Protein AF-A0A1G4QYX0-F1 (afdb_monomer_lite)

Structure (mmCIF, N/CA/C/O backbone):
data_AF-A0A1G4QYX0-F1
#
_entry.id   AF-A0A1G4QYX0-F1
#
loop_
_atom_site.group_PDB
_atom_site.id
_atom_site.type_symbol
_atom_site.label_atom_id
_atom_site.label_alt_id
_atom_site.label_comp_id
_atom_site.label_asym_id
_atom_site.label_entity_id
_atom_site.label_seq_id
_atom_site.pdbx_PDB_ins_code
_atom_site.Cartn_x
_atom_site.Cartn_y
_atom_site.Cartn_z
_atom_site.occupancy
_atom_site.B_iso_or_equiv
_atom_site.auth_seq_id
_atom_site.auth_comp_id
_atom_site.auth_asym_id
_atom_site.auth_atom_id
_atom_site.pdbx_PDB_model_num
ATOM 1 N N . MET A 1 1 ? -15.850 30.260 10.763 1.00 37.38 1 MET A N 1
ATOM 2 C CA . MET A 1 1 ? -16.256 28.840 10.683 1.00 37.38 1 MET A CA 1
ATOM 3 C C . MET A 1 1 ? -15.121 28.008 11.250 1.00 37.38 1 MET A C 1
ATOM 5 O O . MET A 1 1 ? -14.018 28.100 10.725 1.00 37.38 1 MET A O 1
ATOM 9 N N . ASN A 1 2 ? -15.352 27.282 12.346 1.00 34.88 2 ASN A N 1
ATOM 10 C CA . ASN A 1 2 ? -14.346 26.377 12.904 1.00 34.88 2 ASN A CA 1
ATOM 11 C C . ASN A 1 2 ? -14.120 25.237 11.905 1.00 34.88 2 ASN A C 1
ATOM 13 O O . ASN A 1 2 ? -15.070 24.538 11.560 1.00 34.88 2 ASN A O 1
ATOM 17 N N . LYS A 1 3 ? -12.886 25.075 11.412 1.00 39.69 3 LYS A N 1
ATOM 18 C CA . LYS A 1 3 ? -12.500 23.878 10.658 1.00 39.69 3 LYS A CA 1
ATOM 19 C C . LYS A 1 3 ? -12.615 22.695 11.615 1.00 39.69 3 LYS A C 1
ATOM 21 O O . LYS A 1 3 ? -11.825 22.588 12.548 1.00 39.69 3 LYS A O 1
ATOM 26 N N . VAL A 1 4 ? -13.610 21.843 11.399 1.00 47.84 4 VAL A N 1
ATOM 27 C CA . VAL A 1 4 ? -13.681 20.530 12.040 1.00 47.84 4 VAL A CA 1
ATOM 28 C C . VAL A 1 4 ? -12.397 19.781 11.663 1.00 47.84 4 VAL A C 1
ATOM 30 O O . VAL A 1 4 ? -12.060 19.697 10.480 1.00 47.84 4 VAL A O 1
ATOM 33 N N . SER A 1 5 ? -11.608 19.342 12.650 1.00 54.56 5 SER A N 1
ATOM 34 C CA . SER A 1 5 ? -10.333 18.674 12.372 1.00 54.56 5 SER A CA 1
ATOM 35 C C . SER A 1 5 ? -10.596 17.301 11.744 1.00 54.56 5 SER A C 1
ATOM 37 O O . SER A 1 5 ? -11.514 16.592 12.156 1.00 54.56 5 SER A O 1
ATOM 39 N N . LYS A 1 6 ? -9.784 16.917 10.748 1.00 58.22 6 LYS A N 1
ATOM 40 C CA . LYS A 1 6 ? -9.879 15.636 10.009 1.00 58.22 6 LYS A CA 1
ATOM 41 C C . LYS A 1 6 ? -9.956 14.417 10.925 1.00 58.22 6 LYS A C 1
ATOM 43 O O . LYS A 1 6 ? -10.624 13.441 10.622 1.00 58.22 6 LYS A O 1
ATOM 48 N N . GLU A 1 7 ? -9.293 14.525 12.072 1.00 58.84 7 GLU A N 1
ATOM 49 C CA . GLU A 1 7 ? -9.298 13.535 13.137 1.00 58.84 7 GLU A CA 1
ATOM 50 C C . GLU A 1 7 ? -10.726 13.196 13.587 1.00 58.84 7 GLU A C 1
ATOM 52 O O . GLU A 1 7 ? -10.997 12.054 13.906 1.00 58.84 7 GLU A O 1
ATOM 57 N N . SER A 1 8 ? -11.671 14.131 13.617 1.00 64.25 8 SER A N 1
ATOM 58 C CA . SER A 1 8 ? -13.025 13.862 14.137 1.00 64.25 8 SER A CA 1
ATOM 59 C C . SER A 1 8 ? -13.832 12.805 13.364 1.00 64.25 8 SER A C 1
ATOM 61 O O . SER A 1 8 ? -14.754 12.244 13.944 1.00 64.25 8 SER A O 1
ATOM 63 N N . PHE A 1 9 ? -13.470 12.500 12.111 1.00 75.19 9 PHE A N 1
ATOM 64 C CA . PHE A 1 9 ? -14.171 11.522 11.264 1.00 75.19 9 PHE A CA 1
ATOM 65 C C . PHE A 1 9 ? -13.550 10.122 11.289 1.00 75.19 9 PHE A C 1
ATOM 67 O O . PHE A 1 9 ? -14.147 9.170 10.787 1.00 75.19 9 PHE A O 1
ATOM 74 N N . ILE A 1 10 ? -12.345 9.996 11.848 1.00 82.38 10 ILE A N 1
ATOM 75 C CA . ILE A 1 10 ? -11.664 8.710 11.967 1.00 82.38 10 ILE A CA 1
ATOM 76 C C . ILE A 1 10 ? -12.076 8.089 13.289 1.00 82.38 10 ILE A C 1
ATOM 78 O O . ILE A 1 10 ? -11.813 8.649 14.360 1.00 82.38 10 ILE A O 1
ATOM 82 N N . VAL A 1 11 ? -12.745 6.948 13.184 1.00 89.69 11 VAL A N 1
ATOM 83 C CA . VAL A 1 11 ? -13.198 6.166 14.330 1.00 89.69 11 VAL A CA 1
ATOM 84 C C . VAL A 1 11 ? -12.160 5.113 14.694 1.00 89.69 11 VAL A C 1
ATOM 86 O O . VAL A 1 11 ? -11.356 4.689 13.863 1.00 89.69 11 VAL A O 1
ATOM 89 N N . GLU A 1 12 ? -12.169 4.711 15.961 1.00 93.44 12 GLU A N 1
ATOM 90 C CA . GLU A 1 12 ? -11.387 3.565 16.411 1.00 93.44 12 GLU A CA 1
ATOM 91 C C . GLU A 1 12 ? -11.871 2.304 15.669 1.00 93.44 12 GLU A C 1
ATOM 93 O O . GLU A 1 12 ? -13.084 2.093 15.568 1.00 93.44 12 GLU A O 1
ATOM 98 N N . PRO A 1 13 ? -10.964 1.493 15.095 1.00 94.88 13 PRO A N 1
ATOM 99 C CA . PRO A 1 13 ? -11.349 0.329 14.320 1.00 94.88 13 PRO A CA 1
ATOM 100 C C . PRO A 1 13 ? -11.983 -0.734 15.217 1.00 94.88 13 PRO A C 1
ATOM 102 O O . PRO A 1 13 ? -11.443 -1.084 16.266 1.00 94.88 13 PRO A O 1
ATOM 105 N N . THR A 1 14 ? -13.088 -1.305 14.749 1.00 96.81 14 THR A N 1
ATOM 106 C CA . THR A 1 14 ? -13.627 -2.574 15.247 1.00 96.81 14 THR A CA 1
ATOM 107 C C . THR A 1 14 ? -13.514 -3.633 14.157 1.00 96.81 14 THR A C 1
ATOM 109 O O . THR A 1 14 ? -13.255 -3.310 12.993 1.00 96.81 14 THR A O 1
ATOM 112 N N . ARG A 1 15 ? -13.744 -4.898 14.521 1.00 97.62 15 ARG A N 1
ATOM 113 C CA . ARG A 1 15 ? -13.796 -6.004 13.557 1.00 97.62 15 ARG A CA 1
ATOM 114 C C . ARG A 1 15 ? -14.806 -5.718 12.448 1.00 97.62 15 ARG A C 1
ATOM 116 O O . ARG A 1 15 ? -14.481 -5.818 11.275 1.00 97.62 15 ARG A O 1
ATOM 123 N N . GLU A 1 16 ? -16.003 -5.278 12.824 1.00 97.81 16 GLU A N 1
ATOM 124 C CA . GLU A 1 16 ? -17.096 -4.996 11.892 1.00 97.81 16 GLU A CA 1
ATOM 125 C C . GLU A 1 16 ? -16.729 -3.888 10.900 1.00 97.81 16 GLU A C 1
ATOM 127 O O . GLU A 1 16 ? -17.067 -3.981 9.723 1.00 97.81 16 GLU A O 1
ATOM 132 N N . ILE A 1 17 ? -16.020 -2.852 11.362 1.00 96.38 17 ILE A N 1
ATOM 133 C CA . ILE A 1 17 ? -15.578 -1.743 10.510 1.00 96.38 17 ILE A CA 1
ATOM 134 C C . ILE A 1 17 ? -14.509 -2.217 9.524 1.00 96.38 17 ILE A C 1
ATOM 136 O O . ILE A 1 17 ? -14.618 -1.940 8.330 1.00 96.38 17 ILE A O 1
ATOM 140 N N . ILE A 1 18 ? -13.481 -2.921 10.005 1.00 97.75 18 ILE A N 1
ATOM 141 C CA . ILE A 1 18 ? -12.396 -3.415 9.147 1.00 97.75 18 ILE A CA 1
ATOM 142 C C . ILE A 1 18 ? -12.955 -4.389 8.099 1.00 97.75 18 ILE A C 1
ATOM 144 O O . ILE A 1 18 ? -12.701 -4.208 6.906 1.00 97.75 18 ILE A O 1
ATOM 148 N N . ASP A 1 19 ? -13.771 -5.357 8.526 1.00 98.25 19 ASP A N 1
ATOM 149 C CA . ASP A 1 19 ? -14.379 -6.361 7.648 1.00 98.25 19 ASP A CA 1
ATOM 150 C C . ASP A 1 19 ? -15.262 -5.717 6.571 1.00 98.25 19 ASP A C 1
ATOM 152 O O . ASP A 1 19 ? -15.208 -6.121 5.407 1.00 98.25 19 ASP A O 1
ATOM 156 N N . ASP A 1 20 ? -16.052 -4.693 6.920 1.00 97.38 20 ASP A N 1
ATOM 157 C CA . ASP A 1 20 ? -16.884 -3.983 5.944 1.00 97.38 20 ASP A CA 1
ATOM 158 C C . ASP A 1 20 ? -16.040 -3.295 4.865 1.00 97.38 20 ASP A C 1
ATOM 160 O O . ASP A 1 20 ? -16.322 -3.443 3.673 1.00 97.38 20 ASP A O 1
ATOM 164 N N . TYR A 1 21 ? -14.975 -2.590 5.248 1.00 97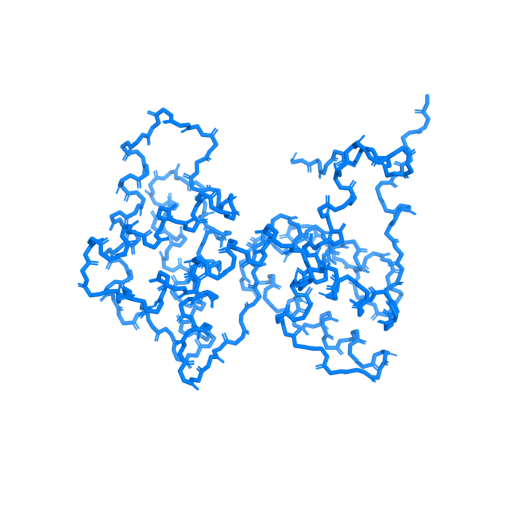.06 21 TYR A N 1
ATOM 165 C CA . TYR A 1 21 ? -14.096 -1.926 4.284 1.00 97.06 21 TYR A CA 1
ATOM 166 C C . TYR A 1 21 ? -13.339 -2.914 3.394 1.00 97.06 21 TYR A C 1
ATOM 168 O O . TYR A 1 21 ? -13.217 -2.661 2.192 1.00 97.06 21 TYR A O 1
ATOM 176 N N . ILE A 1 22 ? -12.870 -4.039 3.944 1.00 97.31 22 ILE A N 1
ATOM 177 C CA . ILE A 1 22 ? -12.244 -5.115 3.158 1.00 97.31 22 ILE A CA 1
ATOM 178 C C . ILE A 1 22 ? -13.250 -5.671 2.151 1.00 97.31 22 ILE A C 1
ATOM 180 O O . ILE A 1 22 ? -12.970 -5.722 0.952 1.00 97.31 22 ILE A O 1
ATOM 184 N N . ARG A 1 23 ? -14.456 -6.013 2.611 1.00 97.38 23 ARG A N 1
ATOM 185 C CA . ARG A 1 23 ? -15.530 -6.530 1.759 1.00 97.38 23 ARG A CA 1
ATOM 186 C C . ARG A 1 23 ? -15.886 -5.544 0.646 1.00 97.38 23 ARG A C 1
ATOM 188 O O . ARG A 1 23 ? -15.970 -5.933 -0.515 1.00 97.38 23 ARG A O 1
ATOM 195 N N . ARG A 1 24 ? -16.044 -4.257 0.968 1.00 95.69 24 ARG A N 1
ATOM 196 C CA . ARG A 1 24 ? -16.341 -3.192 -0.009 1.00 95.69 24 ARG A CA 1
ATOM 197 C C . ARG A 1 24 ? -15.196 -2.942 -0.980 1.00 95.69 24 ARG A C 1
ATOM 199 O O . ARG A 1 24 ? -15.456 -2.516 -2.100 1.00 95.69 24 ARG A O 1
ATOM 206 N N . PHE A 1 25 ? -13.949 -3.160 -0.572 1.00 94.69 25 PHE A N 1
ATOM 207 C CA . PHE A 1 25 ? -12.814 -3.147 -1.490 1.00 94.69 25 PHE A CA 1
ATOM 208 C C . PHE A 1 25 ? -12.908 -4.319 -2.473 1.00 94.69 25 PHE A C 1
ATOM 210 O O . PHE A 1 25 ? -12.796 -4.116 -3.680 1.00 94.69 25 PHE A O 1
ATOM 217 N N . ASP A 1 26 ? -13.159 -5.527 -1.969 1.00 93.12 26 ASP A N 1
ATOM 218 C CA . ASP A 1 26 ? -13.197 -6.742 -2.785 1.00 93.12 26 ASP A CA 1
ATOM 219 C C . ASP A 1 26 ? -14.410 -6.781 -3.732 1.00 93.12 26 ASP A C 1
ATOM 221 O O . ASP A 1 26 ? -14.316 -7.306 -4.846 1.00 93.12 26 ASP A O 1
ATOM 225 N N . GLU A 1 27 ? -15.548 -6.215 -3.327 1.00 94.75 27 GLU A N 1
ATOM 226 C CA . GLU A 1 27 ? -16.791 -6.127 -4.109 1.00 94.75 27 GLU A CA 1
ATOM 227 C C . GLU A 1 27 ? -16.802 -5.010 -5.164 1.00 94.75 27 GLU A C 1
ATOM 229 O O . GLU A 1 27 ? -17.606 -5.066 -6.097 1.00 94.75 27 GLU A O 1
ATOM 234 N N . ASP A 1 28 ? -15.914 -4.022 -5.057 1.00 93.12 28 ASP A N 1
ATOM 235 C CA . ASP A 1 28 ? -15.842 -2.895 -5.986 1.00 93.12 28 ASP A CA 1
ATOM 236 C C . ASP A 1 28 ? -15.341 -3.361 -7.362 1.00 93.12 28 ASP A C 1
ATOM 238 O O . ASP A 1 28 ? -14.180 -3.736 -7.546 1.00 93.12 28 ASP A O 1
ATOM 242 N N . SER A 1 29 ? -16.239 -3.356 -8.349 1.00 90.69 29 SER A N 1
ATOM 243 C CA . SER A 1 29 ? -15.955 -3.886 -9.684 1.00 90.69 29 SER A CA 1
ATOM 244 C C . SER A 1 29 ? -14.861 -3.120 -10.426 1.00 90.69 29 SER A C 1
ATOM 246 O O . SER A 1 29 ? -14.147 -3.725 -11.227 1.00 90.69 29 SER A O 1
ATOM 248 N N . GLU A 1 30 ? -14.722 -1.813 -10.183 1.00 88.12 30 GLU A N 1
ATOM 249 C CA . GLU A 1 30 ? -13.686 -1.004 -10.832 1.00 88.12 30 GLU A CA 1
ATOM 250 C C . GLU A 1 30 ? -12.317 -1.309 -10.224 1.00 88.12 30 GLU A C 1
ATOM 252 O O . GLU A 1 30 ? -11.366 -1.594 -10.956 1.00 88.12 30 GLU A O 1
ATOM 257 N N . ILE A 1 31 ? -12.238 -1.345 -8.888 1.00 89.31 31 ILE A N 1
ATOM 258 C CA . ILE A 1 31 ? -11.015 -1.736 -8.172 1.00 89.31 31 ILE A CA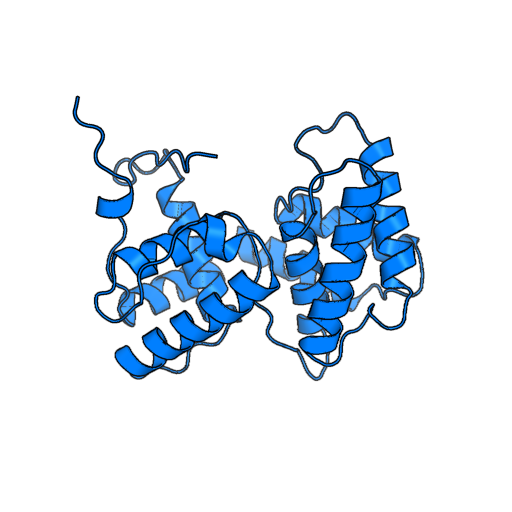 1
ATOM 259 C C . ILE A 1 31 ? -10.597 -3.148 -8.577 1.00 89.31 31 ILE A C 1
ATOM 261 O O . ILE A 1 31 ? -9.428 -3.380 -8.888 1.00 89.31 31 ILE A O 1
ATOM 265 N N . ARG A 1 32 ? -11.545 -4.090 -8.617 1.00 90.31 32 ARG A N 1
ATOM 266 C CA . ARG A 1 32 ? -11.274 -5.478 -9.000 1.00 90.31 32 ARG A CA 1
ATOM 267 C C . ARG A 1 32 ? -10.715 -5.574 -10.416 1.00 90.31 32 ARG A C 1
ATOM 269 O O . ARG A 1 32 ? -9.715 -6.256 -10.620 1.00 90.31 32 ARG A O 1
ATOM 276 N N . ALA A 1 33 ? -11.307 -4.863 -11.377 1.00 89.94 33 ALA A N 1
ATOM 277 C CA . ALA A 1 33 ? -10.817 -4.847 -12.753 1.00 89.94 33 ALA A CA 1
ATOM 278 C C . ALA A 1 33 ? -9.377 -4.310 -12.850 1.00 89.94 33 ALA A C 1
ATOM 280 O O . ALA A 1 33 ? -8.559 -4.873 -13.582 1.00 89.94 33 ALA A O 1
ATOM 281 N N . ASP A 1 34 ? -9.050 -3.262 -12.090 1.00 90.31 34 ASP A N 1
ATOM 282 C CA . ASP A 1 34 ? -7.695 -2.708 -12.038 1.00 90.31 34 ASP A CA 1
ATOM 283 C C . ASP A 1 34 ? -6.700 -3.672 -11.368 1.00 90.31 34 ASP A C 1
ATOM 285 O O . ASP A 1 34 ? -5.607 -3.890 -11.900 1.00 90.31 34 ASP A O 1
ATOM 289 N N . VAL A 1 35 ? -7.077 -4.299 -10.247 1.00 90.31 35 VAL A N 1
ATOM 290 C CA . VAL A 1 35 ? -6.268 -5.322 -9.557 1.00 90.31 35 VAL A CA 1
ATOM 291 C C . VAL A 1 35 ? -5.995 -6.515 -10.472 1.00 90.31 35 VAL A C 1
ATOM 293 O O . VAL A 1 35 ? -4.842 -6.927 -10.612 1.00 90.31 35 VAL A O 1
ATOM 296 N N . ASP A 1 36 ? -7.019 -7.046 -11.137 1.00 91.00 36 ASP A N 1
ATOM 297 C CA . ASP A 1 36 ? -6.887 -8.198 -12.033 1.00 91.00 36 ASP A CA 1
ATOM 298 C C . ASP A 1 36 ? -6.015 -7.868 -13.249 1.00 91.00 36 ASP A C 1
ATOM 300 O O . ASP A 1 36 ? -5.173 -8.675 -13.657 1.00 91.00 36 ASP A O 1
ATOM 304 N N . ALA A 1 37 ? -6.157 -6.662 -13.809 1.00 91.62 37 ALA A N 1
ATOM 305 C CA . ALA A 1 37 ? -5.307 -6.196 -14.898 1.00 91.62 37 ALA A CA 1
ATOM 306 C C . ALA A 1 37 ? -3.833 -6.113 -14.472 1.00 91.62 37 ALA A C 1
ATOM 308 O O . ALA A 1 37 ? -2.958 -6.577 -15.211 1.00 91.62 37 ALA A O 1
ATOM 309 N N . VAL A 1 38 ? -3.550 -5.570 -13.282 1.00 91.56 38 VAL A N 1
ATOM 310 C CA . VAL A 1 38 ? -2.184 -5.514 -12.743 1.00 91.56 38 VAL A CA 1
ATOM 311 C C . VAL A 1 38 ? -1.643 -6.916 -12.486 1.00 91.56 38 VAL A C 1
ATOM 313 O O . VAL A 1 38 ? -0.574 -7.239 -13.002 1.00 91.56 38 VAL A O 1
ATOM 316 N N . LYS A 1 39 ? -2.383 -7.783 -11.786 1.00 92.00 39 LYS A N 1
ATOM 317 C CA . LYS A 1 39 ? -1.967 -9.174 -11.539 1.00 92.00 39 LYS A CA 1
ATOM 318 C C . LYS A 1 39 ? -1.629 -9.897 -12.837 1.00 92.00 39 LYS A C 1
ATOM 320 O O . LYS A 1 39 ? -0.549 -10.471 -12.951 1.00 92.00 39 LYS A O 1
ATOM 325 N N . LYS A 1 40 ? -2.495 -9.798 -13.849 1.00 93.81 40 LYS A N 1
ATOM 326 C CA . LYS A 1 40 ? -2.272 -10.427 -15.157 1.00 93.81 40 LYS A CA 1
ATOM 327 C C . LYS A 1 40 ? -0.991 -9.930 -15.825 1.00 93.81 40 LYS A C 1
ATOM 329 O O . LYS A 1 40 ? -0.240 -10.729 -16.379 1.00 93.81 40 LYS A O 1
ATOM 334 N N . VAL A 1 41 ? -0.717 -8.628 -15.766 1.00 92.69 41 VAL A N 1
ATOM 335 C CA . VAL A 1 41 ? 0.518 -8.040 -16.307 1.00 92.69 41 VAL A CA 1
ATOM 336 C C . VAL A 1 41 ? 1.747 -8.545 -15.547 1.00 92.69 41 VAL A C 1
ATOM 338 O O . VAL A 1 41 ? 2.717 -8.961 -16.178 1.00 92.69 41 VAL A O 1
ATOM 341 N N . PHE A 1 42 ? 1.703 -8.577 -14.215 1.00 89.81 42 PHE A N 1
ATOM 342 C CA . PHE A 1 42 ? 2.825 -9.044 -13.395 1.00 89.81 42 PHE A CA 1
ATOM 343 C C . PHE A 1 42 ? 3.079 -10.555 -13.514 1.00 89.81 42 PHE A C 1
ATOM 345 O O . PHE A 1 42 ? 4.231 -10.963 -13.424 1.00 89.81 42 PHE A O 1
ATOM 352 N N . GLN A 1 43 ? 2.046 -11.356 -13.792 1.00 91.06 43 GLN A N 1
ATOM 353 C CA . GLN A 1 43 ? 2.165 -12.786 -14.108 1.00 91.06 43 GLN A CA 1
ATOM 354 C C . GLN A 1 43 ? 2.711 -13.048 -15.518 1.00 91.06 43 GLN A C 1
ATOM 356 O O . GLN A 1 43 ? 3.414 -14.029 -15.737 1.00 91.06 43 GLN A O 1
ATOM 361 N N . THR A 1 44 ? 2.353 -12.205 -16.491 1.00 92.81 44 THR A N 1
ATOM 362 C CA . THR A 1 44 ? 2.697 -12.431 -17.908 1.00 92.81 44 THR A CA 1
ATOM 363 C C . THR A 1 44 ? 4.133 -12.030 -18.222 1.00 92.81 44 THR A C 1
ATOM 365 O O . THR A 1 44 ? 4.803 -12.676 -19.023 1.00 92.81 44 THR A O 1
ATOM 368 N N . PHE A 1 45 ? 4.588 -10.927 -17.635 1.00 87.06 45 PHE A N 1
ATOM 369 C CA . PHE A 1 45 ? 5.870 -10.320 -17.960 1.00 87.06 45 PHE A CA 1
ATOM 370 C C . PHE A 1 45 ? 6.856 -10.561 -16.819 1.00 87.06 45 PHE A C 1
ATOM 372 O O . PHE A 1 45 ? 6.518 -10.383 -15.654 1.00 87.06 45 PHE A O 1
ATOM 379 N N . ASP A 1 46 ? 8.089 -10.939 -17.130 1.00 82.31 46 ASP A N 1
ATOM 380 C CA . ASP A 1 46 ? 9.169 -11.073 -16.145 1.00 82.31 46 ASP A CA 1
ATOM 381 C C . ASP A 1 46 ? 9.938 -9.743 -15.974 1.00 82.31 46 ASP A C 1
ATOM 383 O O . ASP A 1 46 ? 9.534 -8.707 -16.503 1.00 82.31 46 ASP A O 1
ATOM 387 N N . ASN A 1 47 ? 11.033 -9.747 -15.211 1.00 77.00 47 ASN A N 1
ATOM 388 C CA . ASN A 1 47 ? 11.942 -8.598 -15.104 1.00 77.00 47 ASN A CA 1
ATOM 389 C C . ASN A 1 47 ? 13.240 -8.810 -15.922 1.00 77.00 47 ASN A C 1
ATOM 391 O O . ASN A 1 47 ? 14.265 -8.195 -15.634 1.00 77.00 47 ASN A O 1
ATOM 395 N N . THR A 1 48 ? 13.239 -9.682 -16.941 1.00 77.06 48 THR A N 1
ATOM 396 C CA . THR A 1 48 ? 14.469 -10.021 -17.693 1.00 77.06 48 THR A CA 1
ATOM 397 C C . THR A 1 48 ? 14.724 -9.074 -18.870 1.00 77.06 48 THR A C 1
ATOM 399 O O . THR A 1 48 ? 15.877 -8.812 -19.236 1.00 77.06 48 THR A O 1
ATOM 402 N N . SER A 1 49 ? 13.668 -8.473 -19.428 1.00 78.44 49 SER A N 1
ATOM 403 C CA . SER A 1 49 ? 13.747 -7.499 -20.524 1.00 78.44 49 SER A CA 1
ATOM 404 C C . SER A 1 49 ? 13.265 -6.106 -20.106 1.00 78.44 49 SER A C 1
ATOM 406 O O . SER A 1 49 ? 12.470 -5.942 -19.180 1.00 78.44 49 SER A O 1
ATOM 408 N N . LEU A 1 50 ? 13.784 -5.076 -20.780 1.00 72.88 50 LEU A N 1
ATOM 409 C CA . LEU A 1 50 ? 13.412 -3.682 -20.506 1.00 72.88 50 LEU A CA 1
ATOM 410 C C . LEU A 1 50 ? 11.942 -3.438 -20.881 1.00 72.88 50 LEU A C 1
ATOM 412 O O . LEU A 1 50 ? 11.227 -2.729 -20.179 1.00 72.88 50 LEU A O 1
ATOM 416 N N . GLU A 1 51 ? 11.500 -4.049 -21.971 1.00 82.69 51 GLU A N 1
ATOM 417 C CA . GLU A 1 51 ? 10.155 -3.986 -22.529 1.00 82.69 51 GLU A CA 1
ATOM 418 C C . GLU A 1 51 ? 9.120 -4.524 -21.536 1.00 82.69 51 GLU A C 1
ATOM 420 O O . GLU A 1 51 ? 8.123 -3.855 -21.259 1.00 82.69 51 GLU A O 1
ATOM 425 N N . ASN A 1 52 ? 9.396 -5.683 -20.935 1.00 84.56 52 ASN A N 1
ATOM 426 C CA . ASN A 1 52 ? 8.534 -6.294 -19.924 1.00 84.56 52 ASN A CA 1
ATOM 427 C C . ASN A 1 52 ? 8.396 -5.400 -18.684 1.00 84.56 52 ASN A C 1
ATOM 429 O O . ASN A 1 52 ? 7.286 -5.156 -18.203 1.00 84.56 52 ASN A O 1
ATOM 433 N N . ILE A 1 53 ? 9.514 -4.841 -18.210 1.00 77.69 53 ILE A N 1
ATOM 434 C CA . ILE A 1 53 ? 9.517 -3.912 -17.075 1.00 77.69 53 ILE A CA 1
ATOM 435 C C . ILE A 1 53 ? 8.743 -2.634 -17.426 1.00 77.69 53 ILE A C 1
ATOM 437 O O . ILE A 1 53 ? 7.913 -2.185 -16.636 1.00 77.69 53 ILE A O 1
ATOM 441 N N . LEU A 1 54 ? 8.942 -2.069 -18.623 1.00 78.06 54 LEU A N 1
ATOM 442 C CA . LEU A 1 54 ? 8.217 -0.882 -19.094 1.00 78.06 54 LEU A CA 1
ATOM 443 C C . LEU A 1 54 ? 6.701 -1.085 -19.068 1.00 78.06 54 LEU A C 1
ATOM 445 O O . LEU A 1 54 ? 5.981 -0.204 -18.594 1.00 78.06 54 LEU A O 1
ATOM 449 N N . ILE A 1 55 ? 6.218 -2.243 -19.523 1.00 84.69 55 ILE A N 1
ATOM 450 C CA . ILE A 1 55 ? 4.788 -2.574 -19.502 1.00 84.69 55 ILE A CA 1
ATOM 451 C C . ILE A 1 55 ? 4.252 -2.568 -18.064 1.00 84.69 55 ILE A C 1
ATOM 453 O O . ILE A 1 55 ? 3.234 -1.919 -17.800 1.00 84.69 55 ILE A O 1
ATOM 457 N N . LYS A 1 56 ? 4.957 -3.216 -17.125 1.00 85.88 56 LYS A N 1
ATOM 458 C CA . LYS A 1 56 ? 4.584 -3.230 -15.699 1.00 85.88 56 LYS A CA 1
ATOM 459 C C . LYS A 1 56 ? 4.528 -1.826 -15.113 1.00 85.88 56 LYS A C 1
ATOM 461 O O . LYS A 1 56 ? 3.535 -1.467 -14.481 1.00 85.88 56 LYS A O 1
ATOM 466 N N . VAL A 1 57 ? 5.561 -1.014 -15.352 1.00 79.44 57 VAL A N 1
ATOM 467 C CA . VAL A 1 57 ? 5.627 0.354 -14.821 1.00 79.44 57 VAL A CA 1
ATOM 468 C C . VAL A 1 57 ? 4.485 1.222 -15.355 1.00 79.44 57 VAL A C 1
ATOM 470 O O . VAL A 1 57 ? 3.837 1.924 -14.576 1.00 79.44 57 VAL A O 1
ATOM 473 N N . ILE A 1 58 ? 4.202 1.159 -16.659 1.00 79.81 58 ILE A N 1
ATOM 474 C CA . ILE A 1 58 ? 3.134 1.946 -17.292 1.00 79.81 58 ILE A CA 1
ATOM 475 C C . ILE A 1 58 ? 1.766 1.560 -16.729 1.00 79.81 58 ILE A C 1
ATOM 477 O O . ILE A 1 58 ? 0.982 2.441 -16.371 1.00 79.81 58 ILE A O 1
ATOM 481 N N . ILE A 1 59 ? 1.469 0.263 -16.650 1.00 86.50 59 ILE A N 1
ATOM 482 C CA . ILE A 1 59 ? 0.192 -0.223 -16.120 1.00 86.50 59 ILE A CA 1
ATOM 483 C C . ILE A 1 59 ? 0.031 0.188 -14.655 1.00 86.50 59 ILE A C 1
ATOM 485 O O . ILE A 1 59 ? -0.990 0.776 -14.296 1.00 86.50 59 ILE A O 1
ATOM 489 N N . LEU A 1 60 ? 1.059 -0.032 -13.832 1.00 84.62 60 LEU A N 1
ATOM 490 C CA . LEU A 1 60 ? 0.994 0.266 -12.407 1.00 84.62 60 LEU A CA 1
ATOM 491 C C . LEU A 1 60 ? 0.805 1.764 -12.136 1.00 84.62 60 LEU A C 1
ATOM 493 O O . LEU A 1 60 ? -0.036 2.146 -11.321 1.00 84.62 60 LEU A O 1
ATOM 497 N N . ASN A 1 61 ? 1.546 2.621 -12.845 1.00 79.12 61 ASN A N 1
ATOM 498 C CA . ASN A 1 61 ? 1.425 4.064 -12.674 1.00 79.12 61 ASN A CA 1
ATOM 499 C C . ASN A 1 61 ? 0.042 4.587 -13.084 1.00 79.12 61 ASN A C 1
ATOM 501 O O . ASN A 1 61 ? -0.500 5.444 -12.391 1.00 79.12 61 ASN A O 1
ATOM 505 N N . ASN A 1 62 ? -0.535 4.066 -14.173 1.00 79.31 62 ASN A N 1
ATOM 506 C CA . ASN A 1 62 ? -1.847 4.508 -14.653 1.00 79.31 62 ASN A CA 1
ATOM 507 C C . ASN A 1 62 ? -3.009 4.047 -13.762 1.00 79.31 62 ASN A C 1
ATOM 509 O O . ASN A 1 62 ? -3.991 4.774 -13.658 1.00 79.31 62 ASN A O 1
ATOM 513 N N . ARG A 1 63 ? -2.924 2.864 -13.138 1.00 83.06 63 ARG A N 1
ATOM 514 C CA . ARG A 1 63 ? -4.029 2.318 -12.324 1.00 83.06 63 ARG A CA 1
ATOM 515 C C . ARG A 1 63 ? -3.986 2.741 -10.863 1.00 83.06 63 ARG A C 1
ATOM 517 O O . ARG A 1 63 ? -5.021 3.024 -10.277 1.00 83.06 63 ARG A O 1
ATOM 524 N N . PHE A 1 64 ? -2.794 2.865 -10.287 1.00 72.62 64 PHE A N 1
ATOM 525 C CA . PHE A 1 64 ? -2.645 3.142 -8.855 1.00 72.62 64 PHE A CA 1
ATOM 526 C C . PHE A 1 64 ? -2.070 4.528 -8.544 1.00 72.62 64 PHE A C 1
ATOM 528 O O . PHE A 1 64 ? -1.660 4.770 -7.408 1.00 72.62 64 PHE A O 1
ATOM 535 N N . SER A 1 65 ? -2.036 5.441 -9.528 1.00 68.00 65 SER A N 1
ATOM 536 C CA . SER A 1 65 ? -1.540 6.823 -9.382 1.00 68.00 65 SER A CA 1
ATOM 537 C C . SER A 1 65 ? -0.244 6.880 -8.576 1.00 68.00 65 SER A C 1
ATOM 539 O O . SER A 1 65 ? -0.110 7.618 -7.599 1.00 68.00 65 SER A O 1
ATOM 541 N N . ALA A 1 66 ? 0.702 6.027 -8.957 1.00 57.81 66 ALA A N 1
ATOM 542 C CA . ALA A 1 66 ? 1.850 5.659 -8.140 1.00 57.81 66 ALA A CA 1
ATOM 543 C C . ALA A 1 66 ? 2.921 6.766 -8.015 1.00 57.81 66 ALA A C 1
ATOM 545 O O . ALA A 1 66 ? 3.985 6.544 -7.445 1.00 57.81 66 ALA A O 1
ATOM 546 N N . GLY A 1 67 ? 2.627 7.975 -8.500 1.00 57.78 67 GLY A N 1
ATOM 547 C CA . GLY A 1 67 ? 3.425 9.169 -8.244 1.00 57.78 67 GLY A CA 1
ATOM 548 C C . GLY A 1 67 ? 4.685 9.288 -9.096 1.00 57.78 67 GLY A C 1
ATOM 549 O O . GLY A 1 67 ? 5.498 10.164 -8.822 1.00 57.78 67 GLY A O 1
ATOM 550 N N . LEU A 1 68 ? 4.852 8.474 -10.149 1.00 56.16 68 LEU A N 1
ATOM 551 C CA . LEU A 1 68 ? 5.954 8.681 -11.097 1.00 56.16 68 LEU A CA 1
ATOM 552 C C . LEU A 1 68 ? 5.747 9.929 -11.975 1.00 56.16 68 LEU A C 1
ATOM 554 O O . LEU A 1 68 ? 6.680 10.317 -12.672 1.00 56.16 68 LEU A O 1
ATOM 558 N N . CYS A 1 69 ? 4.562 10.565 -11.947 1.00 50.28 69 CYS A N 1
ATOM 559 C CA . CYS A 1 69 ? 4.267 11.829 -12.633 1.00 50.28 69 CYS A CA 1
ATOM 560 C C . CYS A 1 69 ? 3.009 12.537 -12.095 1.00 50.28 69 CYS A C 1
ATOM 562 O O . CYS A 1 69 ? 1.926 11.966 -12.153 1.00 50.28 69 CYS A O 1
ATOM 564 N N . ASP A 1 70 ? 3.125 13.823 -11.746 1.00 42.22 70 ASP A N 1
ATOM 565 C CA . ASP A 1 70 ? 1.986 14.760 -11.664 1.00 42.22 70 ASP A CA 1
ATOM 566 C C . ASP A 1 70 ? 1.742 15.509 -12.996 1.00 42.22 70 ASP A C 1
ATOM 568 O O . ASP A 1 70 ? 0.788 16.278 -13.117 1.00 42.22 70 ASP A O 1
ATOM 572 N N . ARG A 1 71 ? 2.597 15.328 -14.022 1.00 42.44 71 ARG A N 1
ATOM 573 C CA . ARG A 1 71 ? 2.500 16.058 -15.303 1.00 42.44 71 ARG A CA 1
ATOM 574 C C . ARG A 1 71 ? 2.684 15.149 -16.531 1.00 42.44 71 ARG A C 1
ATOM 576 O O . ARG A 1 71 ? 3.788 14.666 -16.765 1.00 42.44 71 ARG A O 1
ATOM 583 N N . PRO A 1 72 ? 1.651 14.990 -17.384 1.00 42.44 72 PRO A N 1
ATOM 584 C CA . PRO A 1 72 ? 1.703 14.200 -18.625 1.00 42.44 72 PRO A CA 1
ATOM 585 C C . PRO A 1 72 ? 2.721 14.669 -19.686 1.00 42.44 72 PRO A C 1
ATOM 587 O O . PRO A 1 72 ? 2.925 13.978 -20.686 1.00 42.44 72 PRO A O 1
ATOM 590 N N . SER A 1 73 ? 3.335 15.848 -19.522 1.00 41.09 73 SER A N 1
ATOM 591 C CA . SER A 1 73 ? 4.190 16.474 -20.538 1.00 41.09 73 SER A CA 1
ATOM 592 C C . SER A 1 73 ? 5.631 15.951 -20.579 1.00 41.09 73 SER A C 1
ATOM 594 O O . SER A 1 73 ? 6.252 16.029 -21.636 1.00 41.09 73 SER A O 1
ATOM 596 N N . ASP A 1 74 ? 6.158 15.350 -19.506 1.00 45.75 74 ASP A N 1
ATOM 597 C CA . ASP A 1 74 ? 7.555 14.884 -19.459 1.00 45.75 74 ASP A CA 1
ATOM 598 C C . ASP A 1 74 ? 7.687 13.372 -19.669 1.00 45.75 74 ASP A C 1
ATOM 600 O O . ASP A 1 74 ? 8.230 12.625 -18.853 1.00 45.75 74 ASP A O 1
ATOM 604 N N . LYS A 1 75 ? 7.265 12.913 -20.852 1.00 44.34 75 LYS A N 1
ATOM 605 C CA . LYS A 1 75 ? 7.463 11.524 -21.316 1.00 44.34 75 LYS A CA 1
ATOM 606 C C . LYS A 1 75 ? 8.933 11.072 -21.239 1.00 44.34 75 LYS A C 1
ATOM 608 O O . LYS A 1 75 ? 9.209 9.892 -21.038 1.00 44.34 75 LYS A O 1
ATOM 613 N N . LYS A 1 76 ? 9.882 12.012 -21.353 1.00 44.78 76 LYS A N 1
ATOM 614 C CA . LYS A 1 76 ? 11.330 11.770 -21.218 1.00 44.78 76 LYS A CA 1
ATOM 615 C C . LYS A 1 76 ? 11.752 11.504 -19.766 1.00 44.78 76 LYS A C 1
ATOM 617 O O . LYS A 1 76 ? 12.639 10.687 -19.540 1.00 44.78 76 LYS A O 1
ATOM 622 N N . GLY A 1 77 ? 11.103 12.149 -18.795 1.00 52.19 77 GLY A N 1
ATOM 623 C CA . GLY A 1 77 ? 11.315 11.903 -17.367 1.00 52.19 77 GLY A CA 1
ATOM 624 C C . GLY A 1 77 ? 10.853 10.503 -16.970 1.00 52.19 77 GLY A C 1
ATOM 625 O O . GLY A 1 77 ? 11.633 9.770 -16.368 1.00 52.19 77 GLY A O 1
ATOM 626 N N . ILE A 1 78 ? 9.657 10.114 -17.434 1.00 52.50 78 ILE A N 1
ATOM 627 C CA . ILE A 1 78 ? 9.091 8.767 -17.263 1.00 52.50 78 ILE A CA 1
ATOM 628 C C . ILE A 1 78 ? 10.040 7.719 -17.842 1.00 52.50 78 ILE A C 1
ATOM 630 O O . ILE A 1 78 ? 10.411 6.790 -17.141 1.00 52.50 78 ILE A O 1
ATOM 634 N N . ALA A 1 79 ? 10.490 7.878 -19.090 1.00 52.00 79 ALA A N 1
ATOM 635 C CA . ALA A 1 79 ? 11.373 6.905 -19.733 1.00 52.00 79 ALA A CA 1
ATOM 636 C C . ALA A 1 79 ? 12.719 6.732 -19.006 1.00 52.00 79 ALA A C 1
ATOM 638 O O . ALA A 1 79 ? 13.215 5.614 -18.916 1.00 52.00 79 ALA A O 1
ATOM 639 N N . ILE A 1 80 ? 13.298 7.807 -18.458 1.00 57.22 80 ILE A N 1
ATOM 640 C CA . ILE A 1 80 ? 14.542 7.739 -17.671 1.00 57.22 80 ILE A CA 1
ATOM 641 C C . ILE A 1 80 ? 14.306 7.039 -16.333 1.00 57.22 80 ILE A C 1
ATOM 643 O O . ILE A 1 80 ? 15.133 6.214 -15.932 1.00 57.22 80 ILE A O 1
ATOM 647 N N . ASP A 1 81 ? 13.197 7.344 -15.657 1.00 60.53 81 ASP A N 1
ATOM 648 C CA . ASP A 1 81 ? 12.844 6.703 -14.392 1.00 60.53 81 ASP A CA 1
ATOM 649 C C . ASP A 1 81 ? 12.567 5.224 -14.622 1.00 60.53 81 ASP A C 1
ATOM 651 O O . ASP A 1 81 ? 13.197 4.398 -13.975 1.00 60.53 81 ASP A O 1
ATOM 655 N N . VAL A 1 82 ? 11.767 4.870 -15.632 1.00 58.44 82 VAL A N 1
ATOM 656 C CA . VAL A 1 82 ? 11.500 3.469 -15.969 1.00 58.44 82 VAL A CA 1
ATOM 657 C C . VAL A 1 82 ? 12.757 2.739 -16.438 1.00 58.44 82 VAL A C 1
ATOM 659 O O . VAL A 1 82 ? 12.983 1.612 -16.019 1.00 58.44 82 VAL A O 1
ATOM 662 N N . TYR A 1 83 ? 13.613 3.358 -17.256 1.00 60.69 83 TYR A N 1
ATOM 663 C CA . TYR A 1 83 ? 14.875 2.742 -17.676 1.00 60.69 83 TYR A CA 1
ATOM 664 C C . TYR A 1 83 ? 15.784 2.474 -16.478 1.00 60.69 83 TYR A C 1
ATOM 666 O O . TYR A 1 83 ? 16.371 1.405 -16.356 1.00 60.69 83 TYR A O 1
ATOM 674 N N . SER A 1 84 ? 15.871 3.414 -15.548 1.00 62.47 84 SER A N 1
ATOM 675 C CA . SER A 1 84 ? 16.770 3.275 -14.398 1.00 62.47 84 SER A CA 1
ATOM 676 C C . SER A 1 84 ? 16.225 2.281 -13.395 1.00 62.47 84 SER A C 1
ATOM 678 O O . SER A 1 84 ? 16.961 1.410 -12.945 1.00 62.47 84 SER A O 1
ATOM 680 N N . MET A 1 85 ? 14.913 2.328 -13.172 1.00 62.91 85 MET A N 1
ATOM 681 C CA . MET A 1 85 ? 14.168 1.274 -12.506 1.00 62.91 85 MET A CA 1
ATOM 682 C C . MET A 1 85 ? 14.425 -0.079 -13.159 1.00 62.91 85 MET A C 1
ATOM 684 O O . MET A 1 85 ? 14.708 -1.027 -12.453 1.00 62.91 85 MET A O 1
ATOM 688 N N . SER A 1 86 ? 14.414 -0.182 -14.487 1.00 61.88 86 SER A N 1
ATOM 689 C CA . SER A 1 86 ? 14.612 -1.455 -15.184 1.00 61.88 86 SER A CA 1
ATOM 690 C C . SER A 1 86 ? 16.040 -1.990 -15.128 1.00 61.88 86 SER A C 1
ATOM 692 O O . SER A 1 86 ? 16.233 -3.197 -15.082 1.00 61.88 86 SER A O 1
ATOM 694 N N . VAL A 1 87 ? 17.049 -1.113 -15.112 1.00 63.62 87 VAL A N 1
ATOM 695 C CA . VAL A 1 87 ? 18.448 -1.511 -14.908 1.00 63.62 87 VAL A CA 1
ATOM 696 C C . VAL A 1 87 ? 18.617 -2.064 -13.495 1.00 63.62 87 VAL A C 1
ATOM 698 O O . VAL A 1 87 ? 19.291 -3.070 -13.296 1.00 63.62 87 VAL A O 1
ATOM 701 N N . LEU A 1 88 ? 17.959 -1.444 -12.517 1.00 61.72 88 LEU A N 1
ATOM 702 C CA . LEU A 1 88 ? 18.039 -1.833 -11.111 1.00 61.72 88 LEU A CA 1
ATOM 703 C C . LEU A 1 88 ? 17.217 -3.088 -10.813 1.00 61.72 88 LEU A C 1
ATOM 705 O O . LEU A 1 88 ? 17.710 -4.006 -10.168 1.00 61.72 88 LEU A O 1
ATOM 709 N N . LEU A 1 89 ? 16.024 -3.194 -11.391 1.00 65.25 89 LEU A N 1
ATOM 710 C CA . LEU A 1 89 ? 15.182 -4.390 -11.410 1.00 65.25 89 LEU A CA 1
ATOM 711 C C . LEU A 1 89 ? 15.728 -5.495 -12.333 1.00 65.25 89 LEU A C 1
ATOM 713 O O . LEU A 1 89 ? 15.036 -6.472 -12.573 1.00 65.25 89 LEU A O 1
ATOM 717 N N . LYS A 1 90 ? 16.947 -5.377 -12.863 1.00 63.06 90 LYS A N 1
ATOM 718 C CA . LYS A 1 90 ? 17.695 -6.505 -13.443 1.00 63.06 90 LYS A CA 1
ATOM 719 C C . LYS A 1 90 ? 18.799 -7.022 -12.513 1.00 63.06 90 LYS A C 1
ATOM 721 O O . LYS A 1 90 ? 19.415 -8.037 -12.820 1.00 63.06 90 LYS A O 1
ATOM 726 N N . SER A 1 91 ? 19.073 -6.330 -11.402 1.00 64.44 91 SER A N 1
ATOM 727 C CA . SER A 1 91 ? 20.045 -6.759 -10.383 1.00 64.44 91 SER A CA 1
ATOM 728 C C . SER A 1 91 ? 19.481 -7.878 -9.500 1.00 64.44 91 SER A C 1
ATOM 730 O O . SER A 1 91 ? 18.293 -8.171 -9.563 1.00 64.44 91 SER A O 1
ATOM 732 N N . GLU A 1 92 ? 20.292 -8.484 -8.631 1.00 57.09 92 GLU A N 1
ATOM 733 C CA . GLU A 1 92 ? 19.877 -9.542 -7.684 1.00 57.09 92 GLU A CA 1
ATOM 734 C C . GLU A 1 92 ? 18.700 -9.169 -6.753 1.00 57.09 92 GLU A C 1
ATOM 736 O O . GLU A 1 92 ? 18.083 -10.044 -6.156 1.00 57.09 92 GLU A O 1
ATOM 741 N N . TYR A 1 93 ? 18.324 -7.888 -6.693 1.00 57.72 93 TYR A N 1
ATOM 742 C CA . TYR A 1 93 ? 17.221 -7.352 -5.887 1.00 57.72 93 TYR A CA 1
ATOM 743 C C . TYR A 1 93 ? 15.893 -7.209 -6.652 1.00 57.72 93 TYR A C 1
ATOM 745 O O . TYR A 1 93 ? 14.942 -6.604 -6.150 1.00 57.72 93 TYR A O 1
ATOM 753 N N . HIS A 1 94 ? 15.818 -7.717 -7.886 1.00 60.12 94 HIS A N 1
ATOM 754 C CA . HIS A 1 94 ? 14.606 -7.653 -8.712 1.00 60.12 94 HIS A CA 1
ATOM 755 C C . HIS A 1 94 ? 13.496 -8.596 -8.271 1.00 60.12 94 HIS A C 1
ATOM 757 O O . HIS A 1 94 ? 12.335 -8.387 -8.630 1.00 60.12 94 HIS A O 1
ATOM 763 N N . ASP A 1 95 ? 13.878 -9.632 -7.532 1.00 62.75 95 ASP A N 1
ATOM 764 C CA . ASP A 1 95 ? 12.995 -10.697 -7.108 1.00 62.75 95 ASP A CA 1
ATOM 765 C C . ASP A 1 95 ? 13.263 -11.033 -5.638 1.00 62.75 95 ASP A C 1
ATOM 767 O O . ASP A 1 95 ? 13.743 -12.123 -5.333 1.00 62.75 95 ASP A O 1
ATOM 771 N N . PRO A 1 96 ? 13.019 -10.089 -4.707 1.00 64.50 96 PRO A N 1
ATOM 772 C CA . PRO A 1 96 ? 13.353 -10.298 -3.314 1.00 64.50 96 PRO A CA 1
ATOM 773 C C . PRO A 1 96 ? 12.601 -11.525 -2.804 1.00 64.50 96 PRO A C 1
ATOM 775 O O . PRO A 1 96 ? 11.395 -11.692 -3.013 1.00 64.50 96 PRO A O 1
ATOM 778 N N . THR A 1 97 ? 13.362 -12.402 -2.166 1.00 69.19 97 THR A N 1
ATOM 779 C CA . THR A 1 97 ? 12.871 -13.597 -1.474 1.00 69.19 97 THR A CA 1
ATOM 780 C C . THR A 1 97 ? 12.717 -13.349 0.025 1.00 69.19 97 THR A C 1
ATOM 782 O O . THR A 1 97 ? 12.212 -14.206 0.743 1.00 69.19 97 THR A O 1
ATOM 785 N N . SER A 1 98 ? 13.131 -12.168 0.501 1.00 72.56 98 SER A N 1
ATOM 786 C CA . SER A 1 98 ? 12.990 -11.732 1.886 1.00 72.56 98 SER A CA 1
ATOM 787 C C . SER A 1 98 ? 12.708 -10.228 1.987 1.00 72.56 98 SER A C 1
ATOM 789 O O . SER A 1 98 ? 12.956 -9.459 1.052 1.00 72.56 98 SER A O 1
ATOM 791 N N . VAL A 1 99 ? 12.206 -9.803 3.148 1.00 75.06 99 VAL A N 1
ATOM 792 C CA . VAL A 1 99 ? 11.951 -8.391 3.471 1.00 75.06 99 VAL A CA 1
ATOM 793 C C . VAL A 1 99 ? 13.252 -7.586 3.476 1.00 75.06 99 VAL A C 1
ATOM 795 O O . VAL A 1 99 ? 13.277 -6.460 2.991 1.00 75.06 99 VAL A O 1
ATOM 798 N N . GLU A 1 100 ? 14.351 -8.156 3.964 1.00 79.31 100 GLU A N 1
ATOM 799 C CA . GLU A 1 100 ? 15.658 -7.493 4.034 1.00 79.31 100 GLU A CA 1
ATOM 800 C C . GLU A 1 100 ? 16.203 -7.191 2.637 1.00 79.31 100 GLU A C 1
ATOM 802 O O . GLU A 1 100 ? 16.675 -6.084 2.382 1.00 79.31 100 GLU A O 1
ATOM 807 N N . GLN A 1 101 ? 16.091 -8.149 1.710 1.00 74.94 101 GLN A N 1
ATOM 808 C CA . GLN A 1 101 ? 16.466 -7.940 0.308 1.00 74.94 101 GLN A CA 1
ATOM 809 C C . GLN A 1 101 ? 15.608 -6.855 -0.341 1.00 74.94 101 GLN A C 1
ATOM 811 O O . GLN A 1 101 ? 16.113 -6.042 -1.116 1.00 74.94 101 GLN A O 1
ATOM 816 N N . PHE A 1 102 ? 14.317 -6.830 -0.009 1.00 77.06 102 PHE A N 1
ATOM 817 C CA . PHE A 1 102 ? 13.408 -5.797 -0.475 1.00 77.06 102 PHE A CA 1
ATOM 818 C C . PHE A 1 102 ? 13.804 -4.410 0.071 1.00 77.06 102 PHE A C 1
ATOM 820 O O . PHE A 1 102 ? 13.922 -3.469 -0.712 1.00 77.06 102 PHE A O 1
ATOM 827 N N . LEU A 1 103 ? 14.079 -4.275 1.374 1.00 80.38 103 LEU A N 1
ATOM 828 C CA . LEU A 1 103 ? 14.497 -3.009 1.991 1.00 80.38 103 LEU A CA 1
ATOM 829 C C . LEU A 1 103 ? 15.833 -2.508 1.424 1.00 80.38 103 LEU A C 1
ATOM 831 O O . LEU A 1 103 ? 15.938 -1.336 1.066 1.00 80.38 103 LEU A O 1
ATOM 835 N N . ALA A 1 104 ? 16.813 -3.396 1.245 1.00 78.75 104 ALA A N 1
ATOM 836 C CA . ALA A 1 104 ? 18.083 -3.052 0.605 1.00 78.75 104 ALA A CA 1
ATOM 837 C C . ALA A 1 104 ? 17.879 -2.566 -0.843 1.00 78.75 104 ALA A C 1
ATOM 839 O O . ALA A 1 104 ? 18.451 -1.555 -1.254 1.00 78.75 104 ALA A O 1
ATOM 840 N N . GLY A 1 105 ? 17.007 -3.239 -1.605 1.00 74.12 105 GLY A N 1
ATOM 841 C CA . GLY A 1 105 ? 16.608 -2.796 -2.941 1.00 74.12 105 GLY A CA 1
ATOM 842 C C . GLY A 1 105 ? 15.974 -1.402 -2.918 1.00 74.12 105 GLY A C 1
ATOM 843 O O . GLY A 1 105 ? 16.377 -0.526 -3.682 1.00 74.12 105 GLY A O 1
ATOM 844 N N . MET A 1 106 ? 15.033 -1.158 -2.003 1.00 76.19 106 MET A N 1
ATOM 845 C CA . MET A 1 106 ? 14.372 0.141 -1.821 1.00 76.19 106 MET A CA 1
ATOM 846 C C . MET A 1 106 ? 15.350 1.279 -1.512 1.00 76.19 106 MET A C 1
ATOM 848 O O . MET A 1 106 ? 15.197 2.376 -2.061 1.00 76.19 106 MET A O 1
ATOM 852 N N . GLU A 1 107 ? 16.346 1.038 -0.659 1.00 76.94 107 GLU A N 1
ATOM 853 C CA . GLU A 1 107 ? 17.377 2.021 -0.311 1.00 76.94 107 GLU A CA 1
ATOM 854 C C . GLU A 1 107 ? 18.234 2.385 -1.527 1.00 76.94 107 GLU A C 1
ATOM 856 O O . GLU A 1 107 ? 18.345 3.565 -1.864 1.00 76.94 107 GLU A O 1
ATOM 861 N N . ILE A 1 108 ? 18.747 1.384 -2.254 1.00 74.44 108 ILE A N 1
ATOM 862 C CA . ILE A 1 108 ? 19.544 1.593 -3.475 1.00 74.44 108 ILE A CA 1
ATOM 863 C C . ILE A 1 108 ? 18.758 2.425 -4.499 1.00 74.44 108 ILE A C 1
ATOM 865 O O . ILE A 1 108 ? 19.277 3.389 -5.072 1.00 74.44 108 ILE A O 1
ATOM 869 N N . LEU A 1 109 ? 17.489 2.070 -4.719 1.00 69.75 109 LEU A N 1
ATOM 870 C CA . LEU A 1 109 ? 16.605 2.758 -5.661 1.00 69.75 109 LEU A CA 1
ATOM 871 C C . LEU A 1 109 ? 16.362 4.213 -5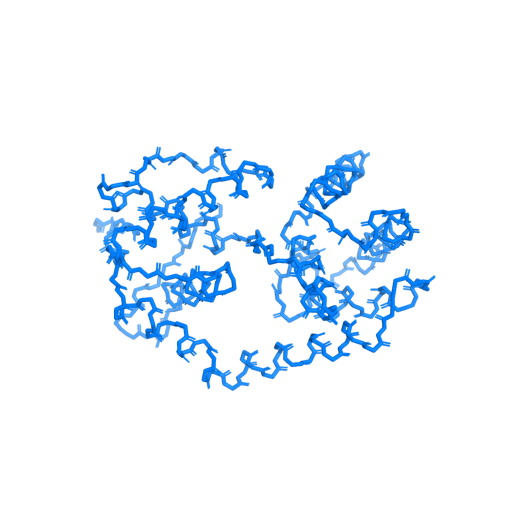.241 1.00 69.75 109 LEU A C 1
ATOM 873 O O . LEU A 1 109 ? 16.429 5.121 -6.074 1.00 69.75 109 LEU A O 1
ATOM 877 N N . SER A 1 110 ? 16.136 4.444 -3.946 1.00 72.88 110 SER A N 1
ATOM 878 C CA . SER A 1 110 ? 15.916 5.780 -3.388 1.00 72.88 110 SER A CA 1
ATOM 879 C C . SER A 1 110 ? 17.155 6.667 -3.529 1.00 72.88 110 SER A C 1
ATOM 881 O O . SER A 1 110 ? 17.031 7.808 -3.980 1.00 72.88 110 SER A O 1
ATOM 883 N N . SER A 1 111 ? 18.349 6.137 -3.244 1.00 71.12 111 SER A N 1
ATOM 884 C CA . SER A 1 111 ? 19.614 6.865 -3.407 1.00 71.12 111 SER A CA 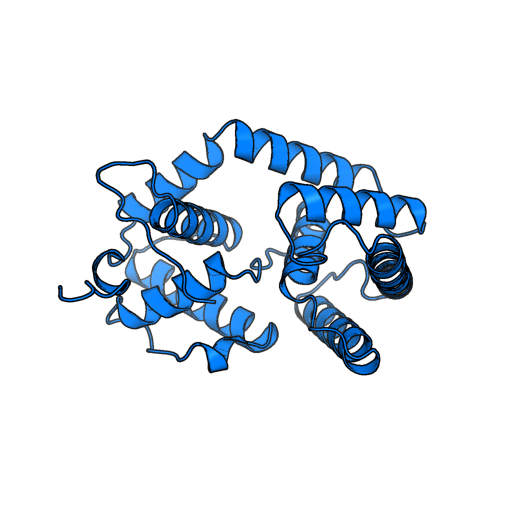1
ATOM 885 C C . SER A 1 111 ? 19.887 7.253 -4.862 1.00 71.12 111 SER A C 1
ATOM 887 O O . SER A 1 111 ? 20.412 8.333 -5.130 1.00 71.12 111 SER A O 1
ATOM 889 N N . ILE A 1 112 ? 19.506 6.413 -5.829 1.00 67.69 112 ILE A N 1
ATOM 890 C CA . ILE A 1 112 ? 19.680 6.723 -7.257 1.00 67.69 112 ILE A CA 1
ATOM 891 C C . ILE A 1 112 ? 18.735 7.834 -7.714 1.00 67.69 112 ILE A C 1
ATOM 893 O O . ILE A 1 112 ? 19.139 8.695 -8.503 1.00 67.69 112 ILE A O 1
ATOM 897 N N . SER A 1 113 ? 17.489 7.838 -7.238 1.00 68.44 113 SER A N 1
ATOM 898 C CA . SER A 1 113 ? 16.553 8.938 -7.496 1.00 68.44 113 SER A CA 1
ATOM 899 C C . SER A 1 113 ? 17.058 10.257 -6.907 1.00 68.44 113 SER A C 1
ATOM 901 O O . SER A 1 113 ? 17.046 11.278 -7.600 1.00 68.44 113 SER A O 1
ATOM 903 N N . GLU A 1 114 ? 17.581 10.219 -5.682 1.00 71.69 114 GLU A N 1
ATOM 904 C CA . GLU A 1 114 ? 18.142 11.383 -4.992 1.00 71.69 114 GLU A CA 1
ATOM 905 C C . GLU A 1 114 ? 19.390 11.937 -5.694 1.00 71.69 114 GLU A C 1
ATOM 907 O O . GLU A 1 114 ? 19.459 13.136 -5.967 1.00 71.69 114 GLU A O 1
ATOM 912 N N . ALA A 1 115 ? 20.322 11.071 -6.111 1.00 68.38 115 ALA A N 1
ATOM 913 C CA . ALA A 1 115 ? 21.521 11.456 -6.867 1.00 68.38 115 ALA A CA 1
ATOM 914 C C . ALA A 1 115 ? 21.210 12.182 -8.193 1.00 68.38 115 ALA A C 1
ATOM 916 O O . ALA A 1 115 ? 22.081 12.810 -8.793 1.00 68.38 115 ALA A O 1
ATOM 917 N N . ARG A 1 116 ? 19.962 12.101 -8.664 1.00 67.00 116 ARG A N 1
ATOM 918 C CA . ARG A 1 116 ? 19.469 12.750 -9.885 1.00 67.00 116 ARG A CA 1
ATOM 919 C C . ARG A 1 116 ? 18.595 13.972 -9.616 1.00 67.00 116 ARG A C 1
ATOM 921 O O . ARG A 1 116 ? 17.998 14.497 -10.555 1.00 67.00 116 ARG A O 1
ATOM 928 N N . GLY A 1 117 ? 18.496 14.406 -8.360 1.00 65.75 117 GLY A N 1
ATOM 929 C CA . GLY A 1 117 ? 17.676 15.544 -7.950 1.00 65.75 117 GLY A CA 1
ATOM 930 C C . GLY A 1 117 ? 16.174 15.296 -8.095 1.00 65.75 117 GLY A C 1
ATOM 931 O O . GLY A 1 117 ? 15.425 16.243 -8.331 1.00 65.75 117 GLY A O 1
ATOM 932 N N . LYS A 1 118 ? 15.727 14.036 -8.010 1.00 66.19 118 LYS A N 1
ATOM 933 C CA . LYS A 1 118 ? 14.304 13.669 -8.027 1.00 66.19 118 LYS A CA 1
ATOM 934 C C . LYS A 1 118 ? 13.840 13.239 -6.638 1.00 66.19 118 LYS A C 1
ATOM 936 O O . LYS A 1 118 ? 14.615 12.690 -5.860 1.00 66.19 118 LYS A O 1
ATOM 941 N N . ASN A 1 119 ? 12.551 13.437 -6.356 1.00 66.44 119 ASN A N 1
ATOM 942 C CA . ASN A 1 119 ? 11.921 12.887 -5.156 1.00 66.44 119 ASN A CA 1
ATOM 943 C C . ASN A 1 119 ? 12.027 11.356 -5.149 1.00 66.44 119 ASN A C 1
ATOM 945 O O . ASN A 1 119 ? 11.933 10.717 -6.202 1.00 66.44 119 ASN A O 1
ATOM 949 N N . LYS A 1 120 ? 12.181 10.766 -3.958 1.00 71.44 120 LYS A N 1
ATOM 950 C CA . LYS A 1 120 ? 12.228 9.311 -3.784 1.00 71.44 120 LYS A CA 1
ATOM 951 C C . LYS A 1 120 ? 10.891 8.686 -4.237 1.00 71.44 120 LYS A C 1
ATOM 953 O O . LYS A 1 120 ? 9.848 9.037 -3.681 1.00 71.44 120 LYS A O 1
ATOM 958 N N . PRO A 1 121 ? 10.868 7.742 -5.197 1.00 76.25 121 PRO A N 1
ATOM 959 C CA . PRO A 1 121 ? 9.634 7.150 -5.717 1.00 76.25 121 PRO A CA 1
ATOM 960 C C . PRO A 1 121 ? 9.096 6.018 -4.818 1.00 76.25 121 PRO A C 1
ATOM 962 O O . PRO A 1 121 ? 8.595 5.013 -5.315 1.00 76.25 121 PRO A O 1
ATOM 965 N N . ILE A 1 122 ? 9.176 6.163 -3.489 1.00 80.38 122 ILE A N 1
ATOM 966 C CA . ILE A 1 122 ? 8.881 5.107 -2.496 1.00 80.38 122 ILE A CA 1
ATOM 967 C C . ILE A 1 122 ? 7.483 4.498 -2.703 1.00 80.38 122 ILE A C 1
ATOM 969 O O . ILE A 1 122 ? 7.302 3.280 -2.637 1.00 80.38 122 ILE A O 1
ATOM 973 N N . SER A 1 123 ? 6.494 5.338 -3.021 1.00 83.06 123 SER A N 1
ATOM 974 C CA . SER A 1 123 ? 5.120 4.892 -3.274 1.00 83.06 123 SER A CA 1
ATOM 975 C C . SER A 1 123 ? 4.983 4.007 -4.509 1.00 83.06 123 SER A C 1
ATOM 977 O O . SER A 1 123 ? 4.217 3.044 -4.507 1.00 83.06 123 SER A O 1
ATOM 979 N N . PHE A 1 124 ? 5.731 4.315 -5.566 1.00 81.69 124 PHE A N 1
ATOM 980 C CA . PHE A 1 124 ? 5.762 3.476 -6.753 1.00 81.69 124 PHE A CA 1
ATOM 981 C C . PHE A 1 124 ? 6.453 2.150 -6.466 1.00 81.69 124 PHE A C 1
ATOM 983 O O . PHE A 1 124 ? 5.937 1.092 -6.817 1.00 81.69 124 PHE A O 1
ATOM 990 N N . LEU A 1 125 ? 7.612 2.219 -5.817 1.00 80.06 125 LEU A N 1
ATOM 991 C CA . LEU A 1 125 ? 8.442 1.057 -5.556 1.00 80.06 125 LEU A CA 1
ATOM 992 C C . LEU A 1 125 ? 7.731 0.031 -4.676 1.00 80.06 125 LEU A C 1
ATOM 994 O O . LEU A 1 125 ? 7.647 -1.134 -5.053 1.00 80.06 125 LEU A O 1
ATOM 998 N N . SER A 1 126 ? 7.154 0.467 -3.556 1.00 85.94 126 SER A N 1
ATOM 999 C CA . SER A 1 126 ? 6.401 -0.421 -2.662 1.00 85.94 126 SER A CA 1
ATOM 1000 C C . SER A 1 126 ? 5.272 -1.152 -3.392 1.00 85.94 126 SER A C 1
ATOM 1002 O O . SER A 1 126 ? 5.157 -2.366 -3.268 1.00 85.94 126 SER A O 1
ATOM 1004 N N . LYS A 1 127 ? 4.511 -0.458 -4.252 1.00 87.06 127 LYS A N 1
ATOM 1005 C CA . LYS A 1 127 ? 3.488 -1.084 -5.105 1.00 87.06 127 LYS A CA 1
ATOM 1006 C C . LYS A 1 127 ? 4.089 -2.074 -6.095 1.00 87.06 127 LYS A C 1
ATOM 1008 O O . LYS A 1 127 ? 3.552 -3.161 -6.274 1.00 87.06 127 LYS A O 1
ATOM 1013 N N . TYR A 1 128 ? 5.176 -1.701 -6.767 1.00 84.31 128 TYR A N 1
ATOM 1014 C CA . TYR A 1 128 ? 5.813 -2.554 -7.770 1.00 84.31 128 TYR A CA 1
ATOM 1015 C C . TYR A 1 128 ? 6.249 -3.884 -7.162 1.00 84.31 128 TYR A C 1
ATOM 1017 O O . TYR A 1 128 ? 5.993 -4.950 -7.724 1.00 84.31 128 TYR A O 1
ATOM 1025 N N . TYR A 1 129 ? 6.887 -3.823 -6.000 1.00 81.56 129 TYR A N 1
ATOM 1026 C CA . TYR A 1 129 ? 7.343 -5.007 -5.292 1.00 81.56 129 TYR A CA 1
ATOM 1027 C C . TYR A 1 129 ? 6.198 -5.791 -4.662 1.00 81.56 129 TYR A C 1
ATOM 1029 O O . TYR A 1 129 ? 6.201 -7.009 -4.801 1.00 81.56 129 TYR A O 1
ATOM 1037 N N . HIS A 1 130 ? 5.194 -5.128 -4.078 1.00 86.75 130 HIS A N 1
ATOM 1038 C CA . HIS A 1 130 ? 3.968 -5.786 -3.618 1.00 86.75 130 HIS A CA 1
ATOM 1039 C C . HIS A 1 130 ? 3.384 -6.668 -4.731 1.00 86.75 130 HIS A C 1
ATOM 1041 O O . HIS A 1 130 ? 3.215 -7.872 -4.552 1.00 86.75 130 HIS A O 1
ATOM 1047 N N . TRP A 1 131 ? 3.186 -6.111 -5.931 1.00 87.19 131 TRP A N 1
ATOM 1048 C CA . TRP A 1 131 ? 2.646 -6.869 -7.064 1.00 87.19 131 TRP A CA 1
ATOM 1049 C C . TRP A 1 131 ? 3.614 -7.906 -7.640 1.00 87.19 131 TRP A C 1
ATOM 1051 O O . TRP A 1 131 ? 3.166 -8.947 -8.110 1.00 87.19 131 TRP A O 1
ATOM 1061 N N . SER A 1 132 ? 4.926 -7.662 -7.588 1.00 81.38 132 SER A N 1
ATOM 1062 C CA . SER A 1 132 ? 5.933 -8.649 -8.012 1.00 81.38 132 SER A CA 1
ATOM 1063 C C . SER A 1 132 ? 5.978 -9.859 -7.082 1.00 81.38 132 SER A C 1
ATOM 1065 O O . SER A 1 132 ? 6.166 -10.977 -7.551 1.00 81.38 132 SER A O 1
ATOM 1067 N N . CYS A 1 133 ? 5.784 -9.657 -5.779 1.00 80.12 133 CYS A N 1
ATOM 1068 C CA . CYS A 1 133 ? 5.731 -10.727 -4.788 1.00 80.12 133 CYS A CA 1
ATOM 1069 C C . CYS A 1 133 ? 4.385 -11.460 -4.815 1.00 80.12 133 CYS A C 1
ATOM 1071 O O . CYS A 1 133 ? 4.369 -12.686 -4.761 1.00 80.12 133 CYS A O 1
ATOM 1073 N N . ALA A 1 134 ? 3.273 -10.733 -4.963 1.00 83.00 134 ALA A N 1
ATOM 1074 C CA . ALA A 1 134 ? 1.915 -11.282 -4.912 1.00 83.00 134 ALA A CA 1
ATOM 1075 C C . ALA A 1 134 ? 1.603 -12.326 -5.999 1.00 83.00 134 ALA A C 1
ATOM 1077 O O . ALA A 1 134 ? 0.632 -13.069 -5.875 1.00 83.00 134 ALA A O 1
ATOM 1078 N N . VAL A 1 135 ? 2.386 -12.369 -7.080 1.00 82.00 135 VAL A N 1
ATOM 1079 C CA . VAL A 1 135 ? 2.192 -13.306 -8.201 1.00 82.00 135 VAL A CA 1
ATOM 1080 C C . VAL A 1 135 ? 3.088 -14.546 -8.135 1.00 82.00 135 VAL A C 1
ATOM 1082 O O . VAL A 1 135 ? 3.040 -15.363 -9.052 1.00 82.00 135 VAL A O 1
ATOM 1085 N N . LYS A 1 136 ? 3.907 -14.690 -7.085 1.00 78.25 136 LYS A N 1
ATOM 1086 C CA . LYS A 1 136 ? 4.798 -15.843 -6.896 1.00 78.25 136 LYS A CA 1
ATOM 1087 C C . LYS A 1 136 ? 4.135 -16.958 -6.095 1.00 78.25 136 LYS A C 1
ATOM 1089 O O . LYS A 1 136 ? 3.216 -16.714 -5.321 1.00 78.25 136 LYS A O 1
ATOM 1094 N N . ASP A 1 137 ? 4.708 -18.155 -6.192 1.00 73.06 137 ASP A N 1
ATOM 1095 C CA . ASP A 1 137 ? 4.276 -19.335 -5.430 1.00 73.06 137 ASP A CA 1
ATOM 1096 C C . ASP A 1 137 ? 4.452 -19.179 -3.906 1.00 73.06 137 ASP A C 1
ATOM 1098 O O . ASP A 1 137 ? 3.756 -19.837 -3.137 1.00 73.06 137 ASP A O 1
ATOM 1102 N N . ASN A 1 138 ? 5.361 -18.301 -3.461 1.00 68.19 138 ASN A N 1
ATOM 1103 C CA . ASN A 1 138 ? 5.553 -17.946 -2.052 1.00 68.19 138 ASN A CA 1
ATOM 1104 C C . ASN A 1 138 ? 5.586 -16.414 -1.891 1.00 68.19 138 ASN A C 1
ATOM 1106 O O . ASN A 1 138 ? 6.669 -15.817 -1.913 1.00 68.19 138 ASN A O 1
ATOM 1110 N N . PRO A 1 139 ? 4.416 -15.758 -1.823 1.00 74.62 139 PRO A N 1
ATOM 1111 C CA . PRO A 1 139 ? 4.339 -14.307 -1.800 1.00 74.62 139 PRO A CA 1
ATOM 1112 C C . PRO A 1 139 ? 4.833 -13.755 -0.460 1.00 74.62 139 PRO A C 1
ATOM 1114 O O . PRO A 1 139 ? 4.401 -14.180 0.608 1.00 74.62 139 PRO A O 1
ATOM 1117 N N . VAL A 1 140 ? 5.723 -12.765 -0.522 1.00 75.62 140 VAL A N 1
ATOM 1118 C CA . VAL A 1 140 ? 6.046 -11.923 0.635 1.00 75.62 140 VAL A CA 1
ATOM 1119 C C . VAL A 1 140 ? 4.985 -10.829 0.720 1.00 75.62 140 VAL A C 1
ATOM 1121 O O . VAL A 1 140 ? 4.858 -10.030 -0.210 1.00 75.62 140 VAL A O 1
ATOM 1124 N N . ASP A 1 141 ? 4.231 -10.802 1.818 1.00 81.31 141 ASP A N 1
ATOM 1125 C CA . ASP A 1 141 ? 3.181 -9.808 2.046 1.00 81.31 141 ASP A CA 1
ATOM 1126 C C . ASP A 1 141 ? 3.811 -8.499 2.552 1.00 81.31 141 ASP A C 1
ATOM 1128 O O . ASP A 1 141 ? 4.265 -8.396 3.695 1.00 81.31 141 ASP A O 1
ATOM 1132 N N . LEU A 1 142 ? 3.942 -7.526 1.647 1.00 87.06 142 LEU A N 1
ATOM 1133 C CA . LEU A 1 142 ? 4.595 -6.241 1.893 1.00 87.06 142 LEU A CA 1
ATOM 1134 C C . LEU A 1 142 ? 3.557 -5.115 1.877 1.00 87.06 142 LEU A C 1
ATOM 1136 O O . LEU A 1 142 ? 2.791 -5.035 0.910 1.00 87.06 142 LEU A O 1
ATOM 1140 N N . PRO A 1 143 ? 3.573 -4.210 2.873 1.00 92.62 143 PRO A N 1
ATOM 1141 C CA . PRO A 1 143 ? 2.627 -3.112 2.934 1.00 92.62 143 PRO A CA 1
ATOM 1142 C C . PRO A 1 143 ? 2.905 -2.099 1.829 1.00 92.62 143 PRO A C 1
ATOM 1144 O O . PRO A 1 143 ? 4.052 -1.729 1.544 1.00 92.62 143 PRO A O 1
ATOM 1147 N N . ILE A 1 144 ? 1.841 -1.602 1.216 1.00 91.31 144 ILE A N 1
ATOM 1148 C CA . ILE A 1 144 ? 1.938 -0.566 0.200 1.00 91.31 144 ILE A CA 1
ATOM 1149 C C . ILE A 1 144 ? 2.177 0.780 0.889 1.00 91.31 144 ILE A C 1
ATOM 1151 O O . ILE A 1 144 ? 1.311 1.341 1.558 1.00 91.31 144 ILE A O 1
ATOM 1155 N N . TYR A 1 145 ? 3.354 1.364 0.654 1.00 90.62 145 TYR A N 1
ATOM 1156 C CA . TYR A 1 145 ? 3.608 2.746 1.039 1.00 90.62 145 TYR A CA 1
ATOM 1157 C C . TYR A 1 145 ? 2.850 3.661 0.085 1.00 90.62 145 TYR A C 1
ATOM 1159 O O . TYR A 1 145 ? 3.147 3.743 -1.108 1.00 90.62 145 TYR A O 1
ATOM 1167 N N . ASP A 1 146 ? 1.872 4.394 0.591 1.00 86.88 146 ASP A N 1
ATOM 1168 C CA . ASP A 1 146 ? 1.267 5.492 -0.143 1.00 86.88 146 ASP A CA 1
ATOM 1169 C C . ASP A 1 146 ? 0.701 6.551 0.799 1.00 86.88 146 ASP A C 1
ATOM 1171 O O . ASP A 1 146 ? 0.706 6.403 2.020 1.00 86.88 146 ASP A O 1
ATOM 1175 N N . LYS A 1 147 ? 0.234 7.662 0.228 1.00 84.06 147 LYS A N 1
ATOM 1176 C CA . LYS A 1 147 ? -0.301 8.770 1.025 1.00 84.06 147 LYS A CA 1
ATOM 1177 C C . LYS A 1 147 ? -1.548 8.393 1.836 1.00 84.06 147 LYS A C 1
ATOM 1179 O O . LYS A 1 147 ? -1.793 9.021 2.861 1.00 84.06 147 LYS A O 1
ATOM 1184 N N . TYR A 1 148 ? -2.329 7.417 1.377 1.00 88.88 148 TYR A N 1
ATOM 1185 C CA . TYR A 1 148 ? -3.542 6.950 2.039 1.00 88.88 148 TYR A CA 1
ATOM 1186 C C . TYR A 1 148 ? -3.188 6.064 3.230 1.00 88.88 148 TYR A C 1
ATOM 1188 O O . TYR A 1 148 ? -3.570 6.392 4.351 1.00 88.88 148 TYR A O 1
ATOM 1196 N N . ALA A 1 149 ? -2.383 5.024 3.008 1.00 91.31 149 ALA A N 1
ATOM 1197 C CA . ALA A 1 149 ? -1.912 4.124 4.053 1.00 91.31 149 ALA A CA 1
ATOM 1198 C C . ALA A 1 149 ? -1.132 4.890 5.128 1.00 91.31 149 ALA A C 1
ATOM 1200 O O . ALA A 1 149 ? -1.446 4.786 6.311 1.00 91.31 149 ALA A O 1
ATOM 1201 N N . ARG A 1 150 ? -0.186 5.752 4.729 1.00 90.94 150 ARG A N 1
ATOM 1202 C CA . ARG A 1 150 ? 0.605 6.572 5.661 1.00 90.94 150 ARG A CA 1
ATOM 1203 C C . ARG A 1 150 ? -0.267 7.534 6.468 1.00 90.94 150 ARG A C 1
ATOM 1205 O O . ARG A 1 150 ? -0.088 7.670 7.675 1.00 90.94 150 ARG A O 1
ATOM 1212 N N . GLY A 1 151 ? -1.211 8.202 5.802 1.00 88.94 151 GLY A N 1
ATOM 1213 C CA . GLY A 1 151 ? -2.136 9.126 6.453 1.00 88.94 151 GLY A CA 1
ATOM 1214 C C . GLY A 1 151 ? -3.035 8.419 7.463 1.00 88.94 151 GLY A C 1
ATOM 1215 O O . GLY A 1 151 ? -3.142 8.864 8.603 1.00 88.94 151 GLY A O 1
ATOM 1216 N N . MET A 1 152 ? -3.640 7.296 7.074 1.00 91.69 152 MET A N 1
ATOM 1217 C CA . MET A 1 152 ? -4.504 6.527 7.969 1.00 91.69 152 MET A CA 1
ATOM 1218 C C . MET A 1 152 ? -3.736 5.903 9.124 1.00 91.69 152 MET A C 1
ATOM 1220 O O . MET A 1 152 ? -4.222 5.975 10.245 1.00 91.69 152 MET A O 1
ATOM 1224 N N . LEU A 1 153 ? -2.530 5.379 8.895 1.00 93.19 153 LEU A N 1
ATOM 1225 C CA . LEU A 1 153 ? -1.675 4.851 9.959 1.00 93.19 153 LEU A CA 1
ATOM 1226 C C . LEU A 1 153 ? -1.416 5.913 11.039 1.00 93.19 153 LEU A C 1
ATOM 1228 O O . LEU A 1 153 ? -1.671 5.677 12.218 1.00 93.19 153 LEU A O 1
ATOM 1232 N N . TYR A 1 154 ? -1.014 7.117 10.619 1.00 92.19 154 TYR A N 1
ATOM 1233 C CA . TYR A 1 154 ? -0.839 8.266 11.510 1.00 92.19 154 TYR A CA 1
ATOM 1234 C C . TYR A 1 154 ? -2.107 8.588 12.311 1.00 92.19 154 TYR A C 1
ATOM 1236 O O . TYR A 1 154 ? -2.047 8.823 13.519 1.00 92.19 154 TYR A O 1
ATOM 1244 N N . TYR A 1 155 ? -3.269 8.600 11.659 1.00 90.19 155 TYR A N 1
ATOM 1245 C CA . TYR A 1 155 ? -4.515 8.920 12.344 1.00 90.19 155 TYR A CA 1
ATOM 1246 C C . TYR A 1 155 ? -4.993 7.814 13.284 1.00 90.19 155 TYR A C 1
ATOM 1248 O O . TYR A 1 155 ? -5.494 8.137 14.358 1.00 90.19 155 TYR A O 1
ATOM 1256 N N . LEU A 1 156 ? -4.807 6.539 12.939 1.00 92.38 156 LEU A N 1
ATOM 1257 C CA . LEU A 1 156 ? -5.100 5.426 13.844 1.00 92.38 156 LEU A CA 1
ATOM 1258 C C . LEU A 1 156 ? -4.259 5.536 15.119 1.00 92.38 156 LEU A C 1
ATOM 1260 O O . LEU A 1 156 ? -4.820 5.487 16.210 1.00 92.38 156 LEU A O 1
ATOM 1264 N N . CYS A 1 157 ? -2.958 5.818 15.000 1.00 92.62 157 CYS A N 1
ATOM 1265 C CA . CYS A 1 157 ? -2.063 6.072 16.138 1.00 92.62 157 CYS A CA 1
ATOM 1266 C C . CYS A 1 157 ? -2.508 7.236 17.040 1.00 92.62 157 CYS A C 1
ATOM 1268 O O . CYS A 1 157 ? -2.184 7.272 18.224 1.00 92.62 157 CYS A O 1
ATOM 1270 N N . LYS A 1 158 ? -3.257 8.201 16.499 1.00 89.75 158 LYS A N 1
ATOM 1271 C CA . LYS A 1 158 ? -3.854 9.290 17.285 1.00 89.75 158 LYS A CA 1
ATOM 1272 C C . LYS A 1 158 ? -5.195 8.939 17.919 1.00 89.75 158 LYS A C 1
ATOM 1274 O O . LYS A 1 158 ? -5.618 9.623 18.850 1.00 89.75 158 LYS A O 1
ATOM 1279 N N . LYS A 1 159 ? -5.910 7.961 17.366 1.00 89.88 159 LYS A N 1
ATOM 1280 C CA . LYS A 1 159 ? -7.278 7.620 17.768 1.00 89.88 159 LYS A CA 1
ATOM 1281 C C . LYS A 1 159 ? -7.348 6.475 18.744 1.00 89.88 159 LYS A C 1
ATOM 1283 O O . LYS A 1 159 ? -8.078 6.574 19.724 1.00 89.88 159 LYS A O 1
ATOM 1288 N N . CYS A 1 160 ? -6.587 5.427 18.488 1.00 92.12 160 CYS A N 1
ATOM 1289 C CA . CYS A 1 160 ? -6.597 4.237 19.308 1.00 92.12 160 CYS A CA 1
ATOM 1290 C C . CYS A 1 160 ? -5.729 4.468 20.543 1.00 92.12 160 CYS A C 1
ATOM 1292 O O . CYS A 1 160 ? -4.515 4.621 20.435 1.00 92.12 160 CYS A O 1
ATOM 1294 N N . SER A 1 161 ? -6.337 4.439 21.727 1.00 92.62 161 SER A N 1
ATOM 1295 C CA . SER A 1 161 ? -5.615 4.628 22.996 1.00 92.62 161 SER A CA 1
ATOM 1296 C C . SER A 1 161 ? -4.534 3.570 23.278 1.00 92.62 161 SER A C 1
ATOM 1298 O O . SER A 1 161 ? -3.635 3.812 24.079 1.00 92.62 161 SER A O 1
ATOM 1300 N N . TYR A 1 162 ? -4.614 2.407 22.624 1.00 92.94 162 TYR A N 1
ATOM 1301 C CA . TYR A 1 162 ? -3.648 1.310 22.730 1.00 92.94 162 TYR A CA 1
ATOM 1302 C C . TYR A 1 162 ? -2.504 1.386 21.703 1.00 92.94 162 TYR A C 1
ATOM 1304 O O . TYR A 1 162 ? -1.645 0.503 21.692 1.00 92.94 162 TYR A O 1
ATOM 1312 N N . LEU A 1 163 ? -2.491 2.402 20.835 1.00 94.31 163 LEU A N 1
ATOM 1313 C CA . LEU A 1 163 ? -1.408 2.654 19.888 1.00 94.31 163 LEU A CA 1
ATOM 1314 C C . LEU A 1 163 ? -0.533 3.810 20.375 1.00 94.31 163 LEU A C 1
ATOM 1316 O O . LEU A 1 163 ? -1.010 4.771 20.978 1.00 94.31 163 LEU A O 1
ATOM 1320 N N . GLU A 1 164 ? 0.762 3.727 20.083 1.00 91.81 164 GLU A N 1
ATOM 1321 C CA . GLU A 1 164 ? 1.677 4.839 20.318 1.00 91.81 164 GLU A CA 1
ATOM 1322 C C . GLU A 1 164 ? 1.395 5.961 19.312 1.00 91.81 164 GLU A C 1
ATOM 1324 O O . GLU A 1 164 ? 1.243 5.719 18.112 1.00 91.81 164 GLU A O 1
ATOM 1329 N N . SER A 1 165 ? 1.304 7.196 19.806 1.00 90.06 165 SER A N 1
ATOM 1330 C CA . SER A 1 165 ? 1.172 8.370 18.948 1.00 90.06 165 SER A CA 1
ATOM 1331 C C . SER A 1 165 ? 2.472 8.626 18.195 1.00 90.06 165 SER A C 1
ATOM 1333 O O . SER A 1 165 ? 3.541 8.630 18.792 1.00 90.06 165 SER A O 1
ATOM 1335 N N . ILE A 1 166 ? 2.357 8.912 16.901 1.00 90.50 166 ILE A N 1
ATOM 1336 C CA . ILE A 1 166 ? 3.492 9.164 16.008 1.00 90.50 166 ILE A CA 1
ATOM 1337 C C . ILE A 1 166 ? 3.318 10.493 15.279 1.00 90.50 166 ILE A C 1
ATOM 1339 O O . ILE A 1 166 ? 2.195 10.985 15.118 1.00 90.50 166 ILE A O 1
ATOM 1343 N N . ASN A 1 167 ? 4.415 11.049 14.780 1.00 88.50 167 ASN A N 1
ATOM 1344 C CA . ASN A 1 167 ? 4.429 12.152 13.826 1.00 88.50 167 ASN A CA 1
ATOM 1345 C C . ASN A 1 167 ? 4.527 11.634 12.390 1.00 88.50 167 ASN A C 1
ATOM 1347 O O . ASN A 1 167 ? 4.966 10.516 12.128 1.00 88.50 167 ASN A O 1
ATOM 1351 N N . GLN A 1 168 ? 4.126 12.464 11.425 1.00 83.75 168 GLN A N 1
ATOM 1352 C CA . GLN A 1 168 ? 4.221 12.072 10.018 1.00 83.75 168 GLN A CA 1
ATOM 1353 C C . GLN A 1 168 ? 5.673 11.981 9.538 1.00 83.75 168 GLN A C 1
ATOM 1355 O O . GLN A 1 168 ? 5.944 11.188 8.634 1.00 83.75 168 GLN A O 1
ATOM 1360 N N . GLU A 1 169 ? 6.598 12.751 10.129 1.00 87.75 169 GLU A N 1
ATOM 1361 C CA . GLU A 1 169 ? 8.016 12.667 9.772 1.00 87.75 169 GLU A CA 1
ATOM 1362 C C . GLU A 1 169 ? 8.636 11.308 10.128 1.00 87.75 169 GLU A C 1
ATOM 1364 O O . GLU A 1 169 ? 9.528 10.845 9.422 1.00 87.75 169 GLU A O 1
ATOM 1369 N N . GLU A 1 170 ? 8.125 10.638 11.166 1.00 86.38 170 GLU A N 1
ATOM 1370 C CA . GLU A 1 170 ? 8.641 9.352 11.665 1.00 86.38 170 GLU A CA 1
ATOM 1371 C C . GLU A 1 170 ? 8.365 8.177 10.717 1.00 86.38 170 GLU A C 1
ATOM 1373 O O . GLU A 1 170 ? 8.934 7.108 10.883 1.00 86.38 170 GLU A O 1
ATOM 1378 N N . ILE A 1 171 ? 7.510 8.364 9.708 1.00 88.94 171 ILE A N 1
ATOM 1379 C CA . ILE A 1 171 ? 7.152 7.340 8.714 1.00 88.94 171 ILE A CA 1
ATOM 1380 C C . ILE A 1 171 ? 7.394 7.832 7.279 1.00 88.94 171 ILE A C 1
ATOM 1382 O O . ILE A 1 171 ? 6.704 7.428 6.337 1.00 88.94 171 ILE A O 1
ATOM 1386 N N . LEU A 1 172 ? 8.353 8.750 7.097 1.00 86.62 172 LEU A N 1
ATOM 1387 C CA . LEU A 1 172 ? 8.754 9.233 5.772 1.00 86.62 172 LEU A CA 1
ATOM 1388 C C . LEU A 1 172 ? 9.539 8.182 4.991 1.00 86.62 172 LEU A C 1
ATOM 1390 O O . LEU A 1 172 ? 9.246 7.972 3.812 1.00 86.62 172 LEU A O 1
ATOM 1394 N N . GLU A 1 173 ? 10.490 7.518 5.640 1.00 86.62 173 GLU A N 1
ATOM 1395 C CA . GLU A 1 173 ? 11.269 6.441 5.038 1.00 86.62 173 GLU A CA 1
ATOM 1396 C C . GLU A 1 173 ? 10.484 5.126 5.068 1.00 86.62 173 GLU A C 1
ATOM 1398 O O . GLU A 1 173 ? 9.696 4.858 5.978 1.00 86.62 173 GLU A O 1
ATOM 1403 N N . TYR A 1 174 ? 10.685 4.286 4.048 1.00 87.19 174 TYR A N 1
ATOM 1404 C CA . TYR A 1 174 ? 9.929 3.039 3.941 1.00 87.19 174 TYR A CA 1
ATOM 1405 C C . TYR A 1 174 ? 10.229 2.081 5.098 1.00 87.19 174 TYR A C 1
ATOM 1407 O O . TYR A 1 174 ? 9.319 1.418 5.580 1.00 87.19 174 TYR A O 1
ATOM 1415 N N . SER A 1 175 ? 11.485 1.988 5.539 1.00 88.19 175 SER A N 1
ATOM 1416 C CA . SER A 1 175 ? 11.898 1.108 6.639 1.00 88.19 175 SER A CA 1
ATOM 1417 C C . SER A 1 175 ? 11.145 1.425 7.934 1.00 88.19 175 SER A C 1
ATOM 1419 O O . SER A 1 175 ? 10.647 0.513 8.597 1.00 88.19 175 SER A O 1
ATOM 1421 N N . ASP A 1 176 ? 11.002 2.709 8.258 1.00 90.81 176 ASP A N 1
ATOM 1422 C CA . ASP A 1 176 ? 10.272 3.160 9.441 1.00 90.81 176 ASP A CA 1
ATOM 1423 C C . ASP A 1 176 ? 8.761 2.972 9.277 1.00 90.81 176 ASP A C 1
ATOM 1425 O O . ASP A 1 176 ? 8.112 2.420 10.169 1.00 90.81 176 ASP A O 1
ATOM 1429 N N . PHE A 1 177 ? 8.209 3.312 8.103 1.00 92.62 177 PHE A N 1
ATOM 1430 C CA . PHE A 1 177 ? 6.814 3.011 7.766 1.00 92.62 177 PHE A CA 1
ATOM 1431 C C . PHE A 1 177 ? 6.505 1.518 7.913 1.00 92.62 177 PHE A C 1
ATOM 1433 O O . PHE A 1 177 ? 5.527 1.164 8.557 1.00 92.62 177 PHE A O 1
ATOM 1440 N N . PHE A 1 178 ? 7.346 0.642 7.365 1.00 92.06 178 PHE A N 1
ATOM 1441 C CA . PHE A 1 178 ? 7.174 -0.808 7.402 1.00 92.06 178 PHE A CA 1
ATOM 1442 C C . PHE A 1 178 ? 7.144 -1.336 8.838 1.00 92.06 178 PHE A C 1
ATOM 1444 O O . PHE A 1 178 ? 6.233 -2.075 9.215 1.00 92.06 178 PHE A O 1
ATOM 1451 N N . ARG A 1 179 ? 8.109 -0.919 9.668 1.00 92.25 179 ARG A N 1
ATOM 1452 C CA . ARG A 1 179 ? 8.161 -1.311 11.084 1.00 92.25 179 ARG A CA 1
ATOM 1453 C C . ARG A 1 179 ? 6.934 -0.826 11.849 1.00 92.25 179 ARG A C 1
ATOM 1455 O O . ARG A 1 179 ? 6.344 -1.602 12.602 1.00 92.25 179 ARG A O 1
ATOM 1462 N N . MET A 1 180 ? 6.548 0.433 11.650 1.00 94.88 180 MET A N 1
ATOM 1463 C CA . MET A 1 180 ? 5.381 1.017 12.309 1.00 94.88 180 MET A CA 1
ATOM 1464 C C . MET A 1 180 ? 4.087 0.329 11.867 1.00 94.88 180 MET A C 1
ATOM 1466 O O . MET A 1 180 ? 3.268 -0.038 12.702 1.00 94.88 180 MET A O 1
ATOM 1470 N N . TYR A 1 181 ? 3.937 0.078 10.568 1.00 96.19 181 TYR A N 1
ATOM 1471 C CA . TYR A 1 181 ? 2.789 -0.606 9.986 1.00 96.19 181 TYR A CA 1
ATOM 1472 C C . TYR A 1 181 ? 2.574 -1.980 10.621 1.00 96.19 181 TYR A C 1
ATOM 1474 O O . TYR A 1 181 ? 1.488 -2.263 11.122 1.00 96.19 181 TYR A O 1
ATOM 1482 N N . LEU A 1 182 ? 3.617 -2.818 10.655 1.00 95.50 182 LEU A N 1
ATOM 1483 C CA . LEU A 1 182 ? 3.528 -4.154 11.251 1.00 95.50 182 LEU A CA 1
ATOM 1484 C C . LEU A 1 182 ? 3.252 -4.100 12.756 1.00 95.50 182 LEU A C 1
ATOM 1486 O O . LEU A 1 182 ? 2.524 -4.942 13.280 1.00 95.50 182 LEU A O 1
ATOM 1490 N N . THR A 1 183 ? 3.802 -3.099 13.446 1.00 96.19 183 THR A N 1
ATOM 1491 C CA . THR A 1 183 ? 3.550 -2.886 14.877 1.00 96.19 183 THR A CA 1
ATOM 1492 C C . THR A 1 183 ? 2.082 -2.546 15.123 1.00 96.19 183 THR A C 1
ATOM 1494 O O . THR A 1 183 ? 1.436 -3.182 15.954 1.00 96.19 183 THR A O 1
ATOM 1497 N N . VAL A 1 184 ? 1.527 -1.598 14.364 1.00 97.06 184 VAL A N 1
ATOM 1498 C CA . VAL A 1 184 ? 0.116 -1.202 14.463 1.00 97.06 184 VAL A CA 1
ATOM 1499 C C . VAL A 1 184 ? -0.810 -2.358 14.095 1.00 97.06 184 VAL A C 1
ATOM 1501 O O . VAL A 1 184 ? -1.735 -2.639 14.853 1.00 97.06 184 VAL A O 1
ATOM 1504 N N . LEU A 1 185 ? -0.544 -3.068 12.994 1.00 97.62 185 LEU A N 1
ATOM 1505 C CA . LEU A 1 185 ? -1.322 -4.244 12.595 1.00 97.62 185 LEU A CA 1
ATOM 1506 C C . LEU A 1 185 ? -1.320 -5.312 13.696 1.00 97.62 185 LEU A C 1
ATOM 1508 O O . LEU A 1 185 ? -2.377 -5.808 14.074 1.00 97.62 185 LEU A O 1
ATOM 1512 N N . GLY A 1 186 ? -0.152 -5.621 14.269 1.00 97.56 186 GLY A N 1
ATOM 1513 C CA . GLY A 1 186 ? -0.036 -6.577 15.371 1.00 97.56 186 GLY A CA 1
ATOM 1514 C C . GLY A 1 186 ? -0.824 -6.154 16.615 1.00 97.56 186 GLY A C 1
ATOM 1515 O O . GLY A 1 186 ? -1.504 -6.977 17.226 1.00 97.56 186 GLY A O 1
ATOM 1516 N N . LEU A 1 187 ? -0.780 -4.869 16.977 1.00 97.88 187 LEU A N 1
ATOM 1517 C CA . LEU A 1 187 ? -1.543 -4.332 18.107 1.00 97.88 187 LEU A CA 1
ATOM 1518 C C . LEU A 1 187 ? -3.054 -4.353 17.852 1.00 97.88 187 LEU A C 1
ATOM 1520 O O . LEU A 1 187 ? -3.800 -4.732 18.753 1.00 97.88 187 LEU A O 1
ATOM 1524 N N . ILE A 1 188 ? -3.503 -4.018 16.640 1.00 97.38 188 ILE A N 1
ATOM 1525 C CA . ILE A 1 188 ? -4.913 -4.120 16.234 1.00 97.38 188 ILE A CA 1
ATOM 1526 C C . ILE A 1 188 ? -5.378 -5.577 16.294 1.00 97.38 188 ILE A C 1
ATOM 1528 O O . ILE A 1 188 ? -6.392 -5.866 16.930 1.00 97.38 188 ILE A O 1
ATOM 1532 N N . ASN A 1 189 ? -4.616 -6.504 15.709 1.00 97.94 189 ASN A N 1
ATOM 1533 C CA . ASN A 1 189 ? -4.935 -7.932 15.723 1.00 97.94 189 ASN A CA 1
ATOM 1534 C C . ASN A 1 189 ? -5.069 -8.467 17.153 1.00 97.94 189 ASN A C 1
ATOM 1536 O O . ASN A 1 189 ? -6.057 -9.130 17.476 1.00 97.94 189 ASN A O 1
ATOM 1540 N N . ASN A 1 190 ? -4.130 -8.104 18.031 1.00 97.88 190 ASN A N 1
ATOM 1541 C CA . ASN A 1 190 ? -4.171 -8.473 19.444 1.00 97.88 190 ASN A CA 1
ATOM 1542 C C . ASN A 1 190 ? -5.365 -7.850 20.179 1.00 97.88 190 ASN A C 1
ATOM 1544 O O . ASN A 1 190 ? -6.026 -8.535 20.957 1.00 97.88 190 ASN A O 1
ATOM 1548 N N . HIS A 1 191 ? -5.650 -6.567 19.942 1.00 97.00 191 HIS A N 1
ATOM 1549 C CA . HIS A 1 191 ? -6.741 -5.850 20.602 1.00 97.00 191 HIS A CA 1
ATOM 1550 C C . HIS A 1 191 ? -8.122 -6.383 20.189 1.00 97.00 191 HIS A C 1
ATOM 1552 O O . HIS A 1 191 ? -9.004 -6.530 21.033 1.00 97.00 191 HIS A O 1
ATOM 1558 N N . LEU A 1 192 ? -8.302 -6.719 18.907 1.00 96.94 192 LEU A N 1
ATOM 1559 C CA . LEU A 1 192 ? -9.574 -7.185 18.340 1.00 96.94 192 LEU A CA 1
ATOM 1560 C C . LEU A 1 192 ? -9.733 -8.717 18.334 1.00 96.94 192 LEU A C 1
ATOM 1562 O O . LEU A 1 192 ? -10.797 -9.231 17.967 1.00 96.94 192 LEU A O 1
ATOM 1566 N N . GLY A 1 193 ? -8.687 -9.461 18.710 1.00 97.12 193 GLY A N 1
ATOM 1567 C CA . GLY A 1 193 ? -8.661 -10.924 18.640 1.00 97.12 193 GLY A CA 1
ATOM 1568 C C . GLY A 1 193 ? -8.879 -11.435 17.213 1.00 97.12 193 GLY A C 1
ATOM 1569 O O . GLY A 1 193 ? -9.779 -12.245 16.982 1.00 97.12 193 GLY A O 1
ATOM 1570 N N . THR A 1 194 ? -8.109 -10.899 16.267 1.00 97.25 194 THR A N 1
ATOM 1571 C CA . THR A 1 194 ? -8.195 -11.157 14.814 1.00 97.25 194 THR A CA 1
ATOM 1572 C C . THR A 1 194 ? -6.819 -11.512 14.246 1.00 97.25 194 THR A C 1
ATOM 1574 O O . THR A 1 194 ? -5.813 -11.403 14.949 1.00 97.25 194 THR A O 1
ATOM 1577 N N . ASP A 1 195 ? -6.775 -11.955 12.993 1.00 96.56 195 ASP A N 1
ATOM 1578 C CA . ASP A 1 195 ? -5.567 -12.371 12.276 1.00 96.56 195 ASP A CA 1
ATOM 1579 C C . ASP A 1 195 ? -5.455 -11.711 10.892 1.00 96.56 195 ASP A C 1
ATOM 1581 O O . ASP A 1 195 ? -5.025 -12.343 9.928 1.00 96.56 195 ASP A O 1
ATOM 1585 N N . TYR A 1 196 ? -5.815 -10.426 10.789 1.00 97.56 196 TYR A N 1
ATOM 1586 C CA . TYR A 1 196 ? -5.739 -9.695 9.525 1.00 97.56 196 TYR A CA 1
ATOM 1587 C C . TYR A 1 196 ? -4.327 -9.736 8.938 1.00 97.56 196 TYR A C 1
ATOM 1589 O O . TYR A 1 196 ? -3.337 -9.475 9.636 1.00 97.56 196 TYR A O 1
ATOM 1597 N N . SER A 1 197 ? -4.257 -10.033 7.639 1.00 95.38 197 SER A N 1
ATOM 1598 C CA . SER A 1 197 ? -3.020 -9.982 6.858 1.00 95.38 197 SER A CA 1
ATOM 1599 C C . SER A 1 197 ? -2.611 -8.539 6.540 1.00 95.38 197 SER A C 1
ATOM 1601 O O . SER A 1 197 ? -3.377 -7.591 6.747 1.00 95.38 197 SER A O 1
ATOM 1603 N N . VAL A 1 198 ? -1.404 -8.351 5.996 1.00 94.31 198 VAL A N 1
ATOM 1604 C CA . VAL A 1 198 ? -0.990 -7.031 5.495 1.00 94.31 198 VAL A CA 1
ATOM 1605 C C . VAL A 1 198 ? -1.870 -6.634 4.311 1.00 94.31 198 VAL A C 1
ATOM 1607 O O . VAL A 1 198 ? -2.304 -5.488 4.240 1.00 94.31 198 VAL A O 1
ATOM 1610 N N . SER A 1 199 ? -2.228 -7.582 3.440 1.00 92.12 199 SER A N 1
ATOM 1611 C CA . SER A 1 199 ? -3.173 -7.320 2.350 1.00 92.12 199 SER A CA 1
ATOM 1612 C C . SER A 1 199 ? -4.541 -6.840 2.849 1.00 92.12 199 SER A C 1
ATOM 1614 O O . SER A 1 199 ? -5.071 -5.864 2.318 1.00 92.12 199 SER A O 1
ATOM 1616 N N . ASP A 1 200 ? -5.104 -7.475 3.879 1.00 95.75 200 ASP A N 1
ATOM 1617 C CA . ASP A 1 200 ? -6.390 -7.069 4.468 1.00 95.75 200 ASP A CA 1
ATOM 1618 C C . ASP A 1 200 ? -6.317 -5.658 5.048 1.00 95.75 200 ASP A C 1
ATOM 1620 O O . ASP A 1 200 ? -7.186 -4.814 4.800 1.00 95.75 200 ASP A O 1
ATOM 1624 N N . PHE A 1 201 ? -5.239 -5.374 5.774 1.00 97.00 201 PHE A N 1
ATOM 1625 C CA . PHE A 1 201 ? -5.048 -4.070 6.384 1.00 97.00 201 PHE A CA 1
ATOM 1626 C C . PHE A 1 201 ? -4.805 -2.974 5.335 1.00 97.00 201 PHE A C 1
ATOM 1628 O O . PHE A 1 201 ? -5.380 -1.892 5.449 1.00 97.00 201 PHE A O 1
ATOM 1635 N N . ASP A 1 202 ? -4.078 -3.257 4.249 1.00 94.94 202 ASP A N 1
ATOM 1636 C CA . ASP A 1 202 ? -3.902 -2.326 3.126 1.00 94.94 202 ASP A CA 1
ATOM 1637 C C . ASP A 1 202 ? -5.235 -1.985 2.449 1.00 94.94 202 ASP A C 1
ATOM 1639 O O . ASP A 1 202 ? -5.503 -0.807 2.179 1.00 94.94 202 ASP A O 1
ATOM 1643 N N . LYS A 1 203 ? -6.103 -2.982 2.216 1.00 94.50 203 LYS A N 1
ATOM 1644 C CA . LYS A 1 203 ? -7.454 -2.756 1.670 1.00 94.50 203 LYS A CA 1
ATOM 1645 C C . LYS A 1 203 ? -8.261 -1.830 2.574 1.00 94.50 203 LYS A C 1
ATOM 1647 O O . LYS A 1 203 ? -8.851 -0.862 2.084 1.00 94.50 203 LYS A O 1
ATOM 1652 N N . TYR A 1 204 ? -8.253 -2.105 3.880 1.00 96.69 204 TYR A N 1
ATOM 1653 C CA . TYR A 1 204 ? -8.937 -1.291 4.882 1.00 96.69 204 TYR A CA 1
ATOM 1654 C C . TYR A 1 204 ? -8.433 0.156 4.877 1.00 96.69 204 TYR A C 1
ATOM 1656 O O . TYR A 1 204 ? -9.221 1.082 4.659 1.00 96.69 204 TYR A O 1
ATOM 1664 N N . LEU A 1 205 ? -7.123 0.360 5.060 1.00 95.00 205 LEU A N 1
ATOM 1665 C CA . LEU A 1 205 ? -6.524 1.693 5.126 1.00 95.00 205 LEU A CA 1
ATOM 1666 C C . LEU A 1 205 ? -6.808 2.488 3.851 1.00 95.00 205 LEU A C 1
ATOM 1668 O O . LEU A 1 205 ? -7.200 3.654 3.922 1.00 95.00 205 LEU A O 1
ATOM 1672 N N . TRP A 1 206 ? -6.642 1.867 2.682 1.00 92.44 206 TRP A N 1
ATOM 1673 C CA . TRP A 1 206 ? -6.830 2.549 1.408 1.00 92.44 206 TRP A CA 1
ATOM 1674 C C . TRP A 1 206 ? -8.294 2.913 1.153 1.00 92.44 206 TRP A C 1
ATOM 1676 O O . TRP A 1 206 ? -8.579 4.059 0.789 1.00 92.44 206 TRP A O 1
ATOM 1686 N N . LYS A 1 207 ? -9.234 1.973 1.349 1.00 92.06 207 LYS A N 1
ATOM 1687 C CA . LYS A 1 207 ? -10.662 2.216 1.081 1.00 92.06 207 LYS A CA 1
ATOM 1688 C C . LYS A 1 207 ? -11.202 3.280 2.031 1.00 92.06 207 LYS A C 1
ATOM 1690 O O . LYS A 1 207 ? -11.822 4.234 1.560 1.00 92.06 207 LYS A O 1
ATOM 1695 N N . TYR A 1 208 ? -10.870 3.188 3.320 1.00 93.31 208 TYR A N 1
ATOM 1696 C CA . TYR A 1 208 ? -11.307 4.168 4.312 1.00 93.31 208 TYR A CA 1
ATOM 1697 C C . TYR A 1 208 ? -10.735 5.564 4.019 1.00 93.31 208 TYR A C 1
ATOM 1699 O O . TYR A 1 208 ? -11.478 6.544 3.934 1.00 93.31 208 TYR A O 1
ATOM 1707 N N . ALA A 1 209 ? -9.431 5.672 3.742 1.00 90.25 209 ALA A N 1
ATOM 1708 C CA . ALA A 1 209 ? -8.818 6.953 3.383 1.00 90.25 209 ALA A CA 1
ATOM 1709 C C . ALA A 1 209 ? -9.435 7.586 2.126 1.00 90.25 209 ALA A C 1
ATOM 1711 O O . ALA A 1 209 ? -9.584 8.810 2.042 1.00 90.25 209 ALA A O 1
ATOM 1712 N N . LYS A 1 210 ? -9.736 6.764 1.113 1.00 85.88 210 LYS A N 1
ATOM 1713 C CA . LYS A 1 210 ? -10.274 7.230 -0.168 1.00 85.88 210 LYS A CA 1
ATOM 1714 C C . LYS A 1 210 ? -11.698 7.755 -0.019 1.00 85.88 210 LYS A C 1
ATOM 1716 O O . LYS A 1 210 ? -12.024 8.756 -0.651 1.00 85.88 210 LYS A O 1
ATOM 1721 N N . GLU A 1 211 ? -12.511 7.124 0.822 1.00 86.69 211 GLU A N 1
ATOM 1722 C CA . GLU A 1 211 ? -13.882 7.567 1.100 1.00 86.69 211 GLU A CA 1
ATOM 1723 C C . GLU A 1 211 ? -13.921 8.864 1.890 1.00 86.69 211 GLU A C 1
ATOM 1725 O O . GLU A 1 211 ? -14.646 9.775 1.503 1.00 86.69 211 GLU A O 1
ATOM 1730 N N . LEU A 1 212 ? -13.046 9.018 2.888 1.00 81.69 212 LEU A N 1
ATOM 1731 C CA . LEU A 1 212 ? -12.896 10.297 3.583 1.00 81.69 212 LEU A CA 1
ATOM 1732 C C . LEU A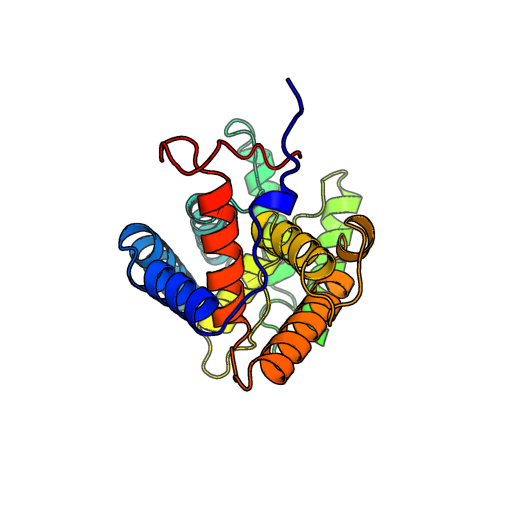 1 212 ? -12.576 11.436 2.599 1.00 81.69 212 LEU A C 1
ATOM 1734 O O . LEU A 1 212 ? -13.000 12.567 2.796 1.00 81.69 212 LEU A O 1
ATOM 1738 N N . ARG A 1 213 ? -11.868 11.157 1.500 1.00 68.31 213 ARG A N 1
ATOM 1739 C CA . ARG A 1 213 ? -11.500 12.165 0.497 1.00 68.31 213 ARG A CA 1
ATOM 1740 C C . ARG A 1 213 ? -12.634 12.549 -0.470 1.00 68.31 213 ARG A C 1
ATOM 1742 O O . ARG A 1 213 ? -12.516 13.603 -1.095 1.00 68.31 213 ARG A O 1
ATOM 1749 N N . ASN A 1 214 ? -13.667 11.727 -0.672 1.00 54.06 214 ASN A N 1
ATOM 1750 C CA . ASN A 1 214 ? -14.585 11.887 -1.808 1.00 54.06 214 ASN A CA 1
ATOM 1751 C C . ASN A 1 214 ? -15.715 12.906 -1.508 1.00 54.06 214 ASN A C 1
ATOM 1753 O O . ASN A 1 214 ? -16.529 12.646 -0.632 1.00 54.06 214 ASN A O 1
ATOM 1757 N N . PRO A 1 215 ? -15.801 14.054 -2.213 1.00 44.22 215 PRO A N 1
ATOM 1758 C CA . PRO A 1 215 ? -16.734 15.144 -1.890 1.00 44.22 215 PRO A CA 1
ATOM 1759 C C . PRO A 1 215 ? -18.169 14.983 -2.441 1.00 44.22 215 PRO A C 1
ATOM 1761 O O . PRO A 1 215 ? -18.957 15.916 -2.311 1.00 44.22 215 PRO A O 1
ATOM 1764 N N . GLU A 1 216 ? -18.509 13.867 -3.099 1.00 37.75 216 GLU A N 1
ATOM 1765 C CA . GLU A 1 216 ? -19.820 13.659 -3.755 1.00 37.75 216 GLU A CA 1
ATOM 1766 C C . GLU A 1 216 ? -20.822 12.815 -2.947 1.00 37.75 216 GLU A C 1
ATOM 1768 O O . GLU A 1 216 ? -21.937 12.576 -3.408 1.00 37.75 216 GLU A O 1
ATOM 1773 N N . ASP A 1 217 ? -20.469 12.409 -1.728 1.00 40.84 217 ASP A N 1
ATOM 1774 C CA . ASP A 1 217 ? -21.428 11.880 -0.760 1.00 40.84 217 ASP A CA 1
ATOM 1775 C C . ASP A 1 217 ? -21.844 13.034 0.177 1.00 40.84 217 ASP A C 1
ATOM 1777 O O . ASP A 1 217 ? -20.984 13.588 0.863 1.00 40.84 217 ASP A O 1
ATOM 1781 N N . PRO A 1 218 ? -23.120 13.469 0.203 1.00 35.47 218 PRO A N 1
ATOM 1782 C CA . PRO A 1 218 ? -23.563 14.587 1.037 1.00 35.47 218 PRO A CA 1
ATOM 1783 C C . PRO A 1 218 ? -23.406 14.339 2.549 1.00 35.47 218 PRO A C 1
ATOM 1785 O O . PRO A 1 218 ? -23.547 15.294 3.318 1.00 35.47 218 PRO A O 1
ATOM 1788 N N . GLU A 1 219 ? -23.071 13.114 2.978 1.00 39.28 219 GLU A N 1
ATOM 1789 C CA . GLU A 1 219 ? -22.624 12.819 4.347 1.00 39.28 219 GLU A CA 1
ATOM 1790 C C . GLU A 1 219 ? -21.090 12.708 4.500 1.00 39.28 219 GLU A C 1
ATOM 1792 O O . GLU A 1 219 ? -20.578 12.889 5.609 1.00 39.28 219 GLU A O 1
ATOM 1797 N N . ALA A 1 220 ? -20.324 12.515 3.417 1.00 36.22 220 ALA A N 1
ATOM 1798 C CA . ALA A 1 220 ? -18.860 12.543 3.447 1.00 36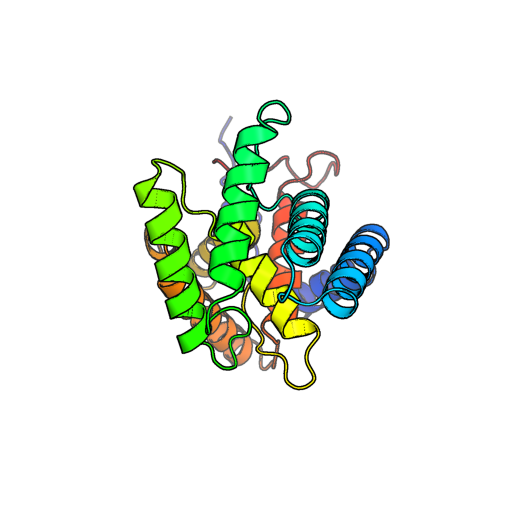.22 220 ALA A CA 1
ATOM 1799 C C . ALA A 1 220 ? -18.347 13.960 3.153 1.00 36.22 220 ALA A C 1
ATOM 1801 O O . ALA A 1 220 ? -18.207 14.416 2.017 1.00 36.22 220 ALA A O 1
ATOM 1802 N N . VAL A 1 221 ? -18.054 14.687 4.230 1.00 36.28 221 VAL A N 1
ATOM 1803 C CA . VAL A 1 221 ? -17.408 16.001 4.170 1.00 36.28 221 VAL A CA 1
ATOM 1804 C C . VAL A 1 221 ? -16.141 15.896 3.325 1.00 36.28 221 VAL A C 1
ATOM 1806 O O . VAL A 1 221 ? -15.257 15.115 3.641 1.00 36.28 221 VAL A O 1
ATOM 1809 N N . SER A 1 222 ? -16.029 16.729 2.291 1.00 33.75 222 SER A N 1
ATOM 1810 C CA . SER A 1 222 ? -14.842 16.882 1.449 1.00 33.75 222 SER A CA 1
ATOM 1811 C C . SER A 1 222 ? -13.555 17.015 2.288 1.00 33.75 222 SER A C 1
ATOM 1813 O O . SER A 1 222 ? -13.224 18.114 2.754 1.00 33.75 222 SER A O 1
ATOM 1815 N N . VAL A 1 223 ? -12.818 15.918 2.503 1.00 41.41 223 VAL A N 1
ATOM 1816 C CA . VAL A 1 223 ? -11.545 15.945 3.235 1.00 41.41 223 VAL A CA 1
ATOM 1817 C C . VAL A 1 223 ? -10.410 16.227 2.260 1.00 41.41 223 VAL A C 1
ATOM 1819 O O . VAL A 1 223 ? -9.901 15.355 1.555 1.00 41.41 223 VAL A O 1
ATOM 1822 N N . ASP A 1 224 ? -9.961 17.476 2.257 1.00 40.88 224 ASP A N 1
ATOM 1823 C CA . ASP A 1 224 ? -8.701 17.854 1.631 1.00 40.88 224 ASP A CA 1
ATOM 1824 C C . ASP A 1 224 ? -7.542 17.288 2.460 1.00 40.88 224 ASP A C 1
ATOM 1826 O O . ASP A 1 224 ? -7.223 17.818 3.522 1.00 40.88 224 ASP A O 1
ATOM 1830 N N . ILE A 1 225 ? -6.929 16.188 2.014 1.00 40.28 225 ILE A N 1
ATOM 1831 C CA . ILE A 1 225 ? -5.895 15.442 2.751 1.00 40.28 225 ILE A CA 1
ATOM 1832 C C . ILE A 1 225 ? -4.610 16.223 3.045 1.00 40.28 225 ILE A C 1
ATOM 1834 O O . ILE A 1 225 ? -3.819 15.695 3.810 1.00 40.28 225 ILE A O 1
ATOM 1838 N N . GLY A 1 226 ? -4.461 17.492 2.643 1.00 37.28 226 GLY A N 1
ATOM 1839 C CA . GLY A 1 226 ? -3.373 18.365 3.112 1.00 37.28 226 GLY A CA 1
ATOM 1840 C C . GLY A 1 226 ? -2.001 17.779 2.791 1.00 37.28 226 GLY A C 1
ATOM 1841 O O . GLY A 1 226 ? -1.392 17.124 3.630 1.00 37.28 226 GLY A O 1
ATOM 1842 N N . ILE A 1 227 ? -1.604 17.985 1.538 1.00 39.47 227 ILE A N 1
ATOM 1843 C CA . ILE A 1 227 ? -0.286 17.669 0.979 1.00 39.47 227 ILE A CA 1
ATOM 1844 C C . ILE A 1 227 ? 0.763 18.586 1.608 1.00 39.47 227 ILE A C 1
ATOM 1846 O O . ILE A 1 227 ? 0.454 19.794 1.740 1.00 39.47 227 ILE A O 1
#

Radius of gyration: 17.97 Å; chains: 1; bounding box: 45×48×46 Å

Sequence (227 aa):
MNKVSKESFIVEPTREIIDDYIRRFDEDSEIRADVDAVKKVFQTFDNTSLENILIKVIILNNRFSAGLCDRPSDKKGIAIDVYSMSVLLKSEYHDPTSVEQFLAGMEILSSISEARGKNKPISFLSKYYHWSCAVKDNPVDLPIYDKYARGMLYYLCKKCSYLESINQEEILEYSDFFRMYLTVLGLINNHLGTDYSVSDFDKYLWKYAKELRNPEDPEAVSVDIGI

Foldseek 3Di:
DDPPDLLVPDAQDAPVLLVVLLVCCCPPPLNVVLVVVLLVLLLPADLQDLVSLLSNLVSLCVSVVLPQDPDPPPPVSSSVLSNVVSVLCNDPLVQDPDPVSLLVSLVVQQVVCVVVVHHRSQQSSQSSLCSNQVNDPHRDHGARDDLQLLLLLQSNQVHDPQHPHDDSVQPPRPVSVRVSLVVVVVSNCVVNVHDDTSVSSNSSSNSVSVQLCDCPPPPNHHDPSDD

pLDDT: mean 78.14, std 17.79, range [33.75, 98.25]

Secondary structure (DSSP, 8-state):
-----GGGGPPPP-HHHHHHHHHHHHH-HHHHHHHHHHHHHHHH--SSSHHHHHHHHHHHHHHH--SS-S-TT-HHHHHHHHHHHHHHTTSTTSS-SSHHHHHHHHHHHHHHHHTTT----HHHHHHHHHHHHHTSSS-------SHHHHHHHHHHHHH-TTSPP--SGGGSSHHHHHHHHHHHHHHHHHHHT----HHHHHHHHHHHHHHHH-TTSTTS-------